Protein AF-A0A9W8P1U0-F1 (afdb_monomer_lite)

Structure (mmCIF, N/CA/C/O backbone):
data_AF-A0A9W8P1U0-F1
#
_entry.id   AF-A0A9W8P1U0-F1
#
loop_
_atom_site.group_PDB
_atom_site.id
_atom_site.type_symbol
_atom_site.label_atom_id
_atom_site.label_alt_id
_atom_site.label_comp_id
_atom_site.label_asym_id
_atom_site.label_entity_id
_atom_site.label_seq_id
_atom_site.pdbx_PDB_ins_code
_atom_site.Cartn_x
_atom_site.Cartn_y
_atom_site.Cartn_z
_atom_site.occupancy
_atom_site.B_iso_or_equiv
_atom_site.auth_seq_id
_atom_site.auth_comp_id
_atom_site.auth_asym_id
_atom_site.auth_atom_id
_atom_site.pdbx_PDB_model_num
ATOM 1 N N . MET A 1 1 ? 24.444 -1.337 35.511 1.00 48.53 1 MET A N 1
ATO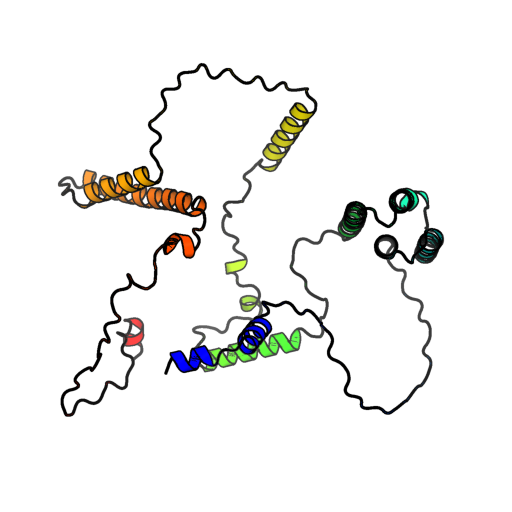M 2 C CA . MET A 1 1 ? 24.681 -2.510 34.634 1.00 48.53 1 MET A CA 1
ATOM 3 C C . MET A 1 1 ? 24.324 -2.246 33.168 1.00 48.53 1 MET A C 1
ATOM 5 O O . MET A 1 1 ? 25.088 -2.669 32.316 1.00 48.53 1 MET A O 1
ATOM 9 N N . CYS A 1 2 ? 23.266 -1.488 32.839 1.00 50.16 2 CYS A N 1
ATOM 10 C CA . CYS A 1 2 ? 22.854 -1.251 31.440 1.00 50.16 2 CYS A CA 1
ATOM 11 C C . CYS A 1 2 ? 23.903 -0.565 30.538 1.00 50.16 2 CYS A C 1
ATOM 13 O O . CYS A 1 2 ? 23.995 -0.902 29.363 1.00 50.16 2 CYS A O 1
ATOM 15 N N . LYS A 1 3 ? 24.740 0.341 31.072 1.00 58.06 3 LYS A N 1
ATOM 16 C CA . LYS A 1 3 ? 25.822 0.971 30.286 1.00 58.06 3 LYS A CA 1
ATOM 17 C C . LYS A 1 3 ? 26.887 -0.033 29.825 1.00 58.06 3 LYS A C 1
ATOM 19 O O . LYS A 1 3 ? 27.370 0.086 28.709 1.00 58.06 3 LYS A O 1
ATOM 24 N N . ALA A 1 4 ? 27.191 -1.043 30.644 1.00 66.44 4 ALA A N 1
ATOM 25 C CA . ALA A 1 4 ? 28.169 -2.078 30.303 1.00 66.44 4 ALA A CA 1
ATOM 26 C C . ALA A 1 4 ? 27.663 -3.014 29.190 1.00 66.44 4 ALA A C 1
ATOM 28 O O . ALA A 1 4 ? 28.451 -3.485 28.374 1.00 66.44 4 ALA A O 1
ATOM 29 N N . ALA A 1 5 ? 26.346 -3.244 29.131 1.00 64.25 5 ALA A N 1
ATOM 30 C CA . ALA A 1 5 ? 25.718 -4.026 28.068 1.00 64.25 5 ALA A CA 1
ATOM 31 C C . ALA A 1 5 ? 25.764 -3.291 26.718 1.00 64.25 5 ALA A C 1
ATOM 33 O O . ALA A 1 5 ? 26.086 -3.903 25.707 1.00 64.25 5 ALA A O 1
ATOM 34 N N . TRP A 1 6 ? 25.531 -1.973 26.705 1.00 66.06 6 TRP A N 1
ATOM 35 C CA . TRP A 1 6 ? 25.622 -1.165 25.483 1.00 66.06 6 TRP A CA 1
ATOM 36 C C . TRP A 1 6 ? 27.051 -1.025 24.950 1.00 66.06 6 TRP A C 1
ATOM 38 O O . TRP A 1 6 ? 27.250 -1.057 23.743 1.00 66.06 6 TRP A O 1
ATOM 48 N N . THR A 1 7 ? 28.060 -0.950 25.823 1.00 78.00 7 THR A N 1
ATOM 49 C CA . THR A 1 7 ? 29.472 -0.924 25.397 1.00 78.00 7 THR A CA 1
ATOM 50 C C . THR A 1 7 ? 29.983 -2.265 24.869 1.00 78.00 7 THR A C 1
ATOM 52 O O . THR A 1 7 ? 31.036 -2.304 24.242 1.00 78.00 7 THR A O 1
ATOM 55 N N . ALA A 1 8 ? 29.266 -3.364 25.129 1.00 77.38 8 ALA A N 1
ATOM 56 C CA . ALA A 1 8 ? 29.595 -4.689 24.604 1.00 77.38 8 ALA A CA 1
ATOM 57 C C . ALA A 1 8 ? 29.013 -4.935 23.200 1.00 77.38 8 ALA A C 1
ATOM 59 O O . ALA A 1 8 ? 29.374 -5.915 22.548 1.00 77.38 8 ALA A O 1
ATOM 60 N N . VAL A 1 9 ? 28.119 -4.060 22.722 1.00 82.62 9 VAL A N 1
ATOM 61 C CA . VAL A 1 9 ? 27.589 -4.130 21.360 1.00 82.62 9 VAL A CA 1
ATOM 62 C C . VAL A 1 9 ? 28.628 -3.542 20.413 1.00 82.62 9 VAL A C 1
ATOM 64 O O . VAL A 1 9 ? 28.798 -2.329 20.320 1.00 82.62 9 VAL A O 1
ATOM 67 N N . THR A 1 10 ? 29.344 -4.417 19.716 1.00 88.19 10 THR A N 1
ATOM 68 C CA . THR A 1 10 ? 30.270 -4.021 18.657 1.00 88.19 10 THR A CA 1
ATOM 69 C C . THR A 1 10 ? 29.531 -3.901 17.326 1.00 88.19 10 THR A C 1
ATOM 71 O O . THR A 1 10 ? 28.426 -4.419 17.140 1.00 88.19 10 THR A O 1
ATOM 74 N N . GLN A 1 11 ? 30.169 -3.242 16.362 1.00 79.81 11 GLN A N 1
ATOM 75 C CA . GLN A 1 11 ? 29.673 -3.160 14.989 1.00 79.81 11 GLN A CA 1
ATOM 76 C C . GLN A 1 11 ? 29.486 -4.554 14.355 1.00 79.81 11 GLN A C 1
ATOM 78 O O . GLN A 1 11 ? 28.576 -4.749 13.554 1.00 79.81 11 GLN A O 1
ATOM 83 N N . GLU A 1 12 ? 30.288 -5.538 14.769 1.00 83.75 12 GLU A N 1
ATOM 84 C CA . GLU A 1 12 ? 30.160 -6.941 14.364 1.00 83.75 12 GLU A CA 1
ATOM 85 C C . GLU A 1 12 ? 28.890 -7.596 14.927 1.00 83.75 12 GLU A C 1
ATOM 87 O O . GLU A 1 12 ? 28.186 -8.298 14.202 1.00 83.75 12 GLU A O 1
ATOM 92 N N . THR A 1 13 ? 28.536 -7.317 16.187 1.00 86.56 13 THR A N 1
ATOM 93 C CA . THR A 1 13 ? 27.279 -7.792 16.785 1.00 86.56 13 THR A CA 1
ATOM 94 C C . THR A 1 13 ? 26.073 -7.246 16.022 1.00 86.56 13 THR A C 1
ATOM 96 O O . THR A 1 13 ? 25.160 -8.002 15.699 1.00 86.56 13 THR A O 1
ATOM 99 N N . ILE A 1 14 ? 26.091 -5.958 15.663 1.00 83.69 14 ILE A N 1
ATOM 100 C CA . ILE A 1 14 ? 25.020 -5.323 14.880 1.00 83.69 14 ILE A CA 1
ATOM 101 C C . ILE A 1 14 ? 24.935 -5.939 13.477 1.00 83.69 14 ILE A C 1
ATOM 103 O O . ILE A 1 14 ? 23.844 -6.291 13.031 1.00 83.69 14 ILE A O 1
ATOM 107 N N . ALA A 1 15 ? 26.075 -6.139 12.809 1.00 76.69 15 ALA A N 1
ATOM 108 C CA . ALA A 1 15 ? 26.124 -6.763 11.489 1.00 76.69 15 ALA A CA 1
ATOM 109 C C . ALA A 1 15 ? 25.586 -8.205 11.507 1.00 76.69 15 ALA A C 1
ATOM 111 O O . ALA A 1 15 ? 24.815 -8.587 10.628 1.00 76.69 15 ALA A O 1
ATOM 112 N N . ASN A 1 16 ? 25.924 -8.992 12.532 1.00 78.06 16 ASN A N 1
ATOM 113 C CA . ASN A 1 16 ? 25.394 -10.344 12.705 1.00 78.06 16 ASN A CA 1
ATOM 114 C C . ASN A 1 16 ? 23.888 -10.345 13.007 1.00 78.06 16 ASN A C 1
ATOM 116 O O . ASN A 1 16 ? 23.167 -11.177 12.458 1.00 78.06 16 ASN A O 1
ATOM 120 N N . CYS A 1 17 ? 23.388 -9.396 13.806 1.00 79.94 17 CYS A N 1
ATOM 121 C CA . CYS A 1 17 ? 21.950 -9.222 14.017 1.00 79.94 17 CYS A CA 1
ATOM 122 C C . CYS A 1 17 ? 21.226 -8.880 12.707 1.00 79.94 17 CYS A C 1
ATOM 124 O O . CYS A 1 17 ? 20.201 -9.478 12.400 1.00 79.94 17 CYS A O 1
ATOM 126 N N . TRP A 1 18 ? 21.772 -7.973 11.896 1.00 87.25 18 TRP A N 1
ATOM 127 C CA . TRP A 1 18 ? 21.185 -7.613 10.601 1.00 87.25 18 TRP A CA 1
ATOM 128 C C . TRP A 1 18 ? 21.238 -8.752 9.580 1.00 87.25 18 TRP A C 1
ATOM 130 O O . TRP A 1 18 ? 20.314 -8.883 8.778 1.00 87.25 18 TRP A O 1
ATOM 140 N N . ARG A 1 19 ? 22.267 -9.606 9.643 1.00 83.88 19 ARG A N 1
ATOM 141 C CA . ARG A 1 19 ? 22.374 -10.830 8.837 1.00 83.88 19 ARG A CA 1
ATOM 142 C C . ARG A 1 19 ? 21.334 -11.874 9.244 1.00 83.88 19 ARG A C 1
ATOM 144 O O . ARG A 1 19 ? 20.697 -12.458 8.378 1.00 83.88 19 ARG A O 1
ATOM 151 N N . HIS A 1 20 ? 21.125 -12.076 10.546 1.00 72.44 20 HIS A N 1
ATOM 152 C CA . HIS A 1 20 ? 20.102 -12.997 11.052 1.00 72.44 20 HIS A CA 1
ATOM 153 C C . HIS A 1 20 ? 18.676 -12.504 10.752 1.00 72.44 20 HIS A C 1
ATOM 155 O O . HIS A 1 20 ? 17.774 -13.312 10.550 1.00 72.44 20 HIS A O 1
ATOM 161 N N . SER A 1 21 ? 18.466 -11.188 10.698 1.00 75.38 21 SER A N 1
ATOM 162 C CA . SER A 1 21 ? 17.173 -10.587 10.350 1.00 75.38 21 SER A CA 1
ATOM 163 C C . SER A 1 21 ? 16.947 -10.419 8.840 1.00 75.38 21 SER A C 1
ATOM 165 O O . SER A 1 21 ? 15.910 -9.893 8.452 1.00 75.38 21 SER A O 1
ATOM 167 N N . GLY A 1 22 ? 17.902 -10.810 7.984 1.00 76.00 22 GLY A N 1
ATOM 168 C CA . GLY A 1 22 ? 17.775 -10.718 6.522 1.00 76.00 22 GLY A CA 1
ATOM 169 C C . GLY A 1 22 ? 17.778 -9.293 5.944 1.00 76.00 22 GLY A C 1
ATOM 170 O O . GLY A 1 22 ? 17.479 -9.117 4.769 1.00 76.00 22 GLY A O 1
ATOM 171 N N . ILE A 1 23 ? 18.123 -8.277 6.746 1.00 74.50 23 ILE A N 1
ATOM 172 C CA . ILE A 1 23 ? 18.117 -6.854 6.344 1.00 74.50 23 ILE A CA 1
ATOM 173 C C . ILE A 1 23 ? 19.284 -6.551 5.397 1.00 74.50 23 ILE A C 1
ATOM 175 O O . ILE A 1 23 ? 19.160 -5.769 4.457 1.00 74.50 23 ILE A O 1
ATOM 179 N N . LEU A 1 24 ? 20.427 -7.196 5.629 1.00 59.88 24 LEU A N 1
ATOM 180 C CA . LEU A 1 24 ? 21.534 -7.224 4.682 1.00 59.88 24 LEU A CA 1
ATOM 181 C C . LEU A 1 24 ? 21.334 -8.453 3.796 1.00 59.88 24 LEU A C 1
ATOM 183 O O . LEU A 1 24 ? 21.758 -9.548 4.165 1.00 59.88 24 LEU A O 1
ATOM 187 N N . GLY A 1 25 ? 20.652 -8.282 2.662 1.00 46.94 25 GLY A N 1
ATOM 188 C CA . GLY A 1 25 ? 20.486 -9.340 1.664 1.00 46.94 25 GLY A CA 1
ATOM 189 C C . GLY A 1 25 ? 21.816 -10.041 1.358 1.00 46.94 25 GLY A C 1
ATOM 190 O O . GLY A 1 25 ? 22.879 -9.416 1.410 1.00 46.94 25 GLY A O 1
ATOM 191 N N . ASN A 1 26 ? 21.754 -11.348 1.084 1.00 53.31 26 ASN A N 1
ATOM 192 C CA . ASN A 1 26 ? 22.910 -12.220 0.870 1.00 53.31 26 ASN A CA 1
ATOM 193 C C . ASN A 1 26 ? 23.817 -11.692 -0.253 1.00 53.31 26 ASN A C 1
ATOM 195 O O . ASN A 1 26 ? 23.674 -12.061 -1.414 1.00 53.31 26 ASN A O 1
ATOM 199 N N . THR A 1 27 ? 24.781 -10.849 0.099 1.00 44.47 27 THR A N 1
ATOM 200 C CA . THR A 1 27 ? 25.874 -10.451 -0.782 1.00 44.47 27 THR A CA 1
ATOM 201 C C . THR A 1 27 ? 27.034 -11.417 -0.544 1.00 44.47 27 THR A C 1
ATOM 203 O O . THR A 1 27 ? 27.555 -11.498 0.574 1.00 44.47 27 THR A O 1
ATOM 206 N N . PRO A 1 28 ? 27.439 -12.214 -1.548 1.00 45.22 28 PRO A N 1
ATOM 207 C CA . PRO A 1 28 ? 28.583 -13.090 -1.408 1.00 45.22 28 PRO A CA 1
ATOM 208 C C . PRO A 1 28 ? 29.841 -12.259 -1.664 1.00 45.22 28 PRO A C 1
ATOM 210 O O . PRO A 1 28 ? 30.137 -11.900 -2.800 1.00 45.22 28 PRO A O 1
ATOM 213 N N . VAL A 1 29 ? 30.600 -11.956 -0.610 1.00 36.38 29 VAL A N 1
ATOM 214 C CA . VAL A 1 29 ? 31.990 -11.514 -0.763 1.00 36.38 29 VAL A CA 1
ATOM 215 C C . VAL A 1 29 ? 32.916 -12.574 -0.190 1.00 36.38 29 VAL A C 1
ATOM 217 O O . VAL A 1 29 ? 32.743 -13.064 0.926 1.00 36.38 29 VAL A O 1
ATOM 220 N N . ALA A 1 30 ? 33.874 -12.920 -1.043 1.00 41.22 30 ALA A N 1
ATOM 221 C CA . ALA A 1 30 ? 34.919 -13.911 -0.911 1.00 41.22 30 ALA A CA 1
ATOM 222 C C . ALA A 1 30 ? 35.540 -14.008 0.489 1.00 41.22 30 ALA A C 1
ATOM 224 O O . ALA A 1 30 ? 35.972 -13.023 1.084 1.00 41.22 30 ALA A O 1
ATOM 225 N N . SER A 1 31 ? 35.696 -15.242 0.961 1.00 32.81 31 SER A N 1
ATOM 226 C CA . SER A 1 31 ? 36.739 -15.587 1.919 1.00 32.81 31 SER A CA 1
ATOM 227 C C . SER A 1 31 ? 37.464 -16.831 1.438 1.00 32.81 31 SER A C 1
ATOM 229 O O . SER A 1 31 ? 36.876 -17.870 1.147 1.00 32.81 31 SER A O 1
ATOM 231 N N . SER A 1 32 ? 38.766 -16.633 1.288 1.00 31.89 32 SER A N 1
ATOM 232 C CA . SER A 1 32 ? 39.756 -17.560 0.784 1.00 31.89 32 SER A CA 1
ATOM 233 C C . SER A 1 32 ? 39.891 -18.824 1.631 1.00 31.89 32 SER A C 1
ATOM 235 O O . SER A 1 32 ? 39.961 -18.771 2.853 1.00 31.89 32 SER A O 1
ATOM 237 N N . ALA A 1 33 ? 40.039 -19.931 0.905 1.00 31.44 33 ALA A N 1
ATOM 238 C CA . ALA A 1 33 ? 41.012 -21.002 1.103 1.00 31.44 33 ALA A CA 1
ATOM 239 C C . ALA A 1 33 ? 41.244 -21.539 2.528 1.00 31.44 33 ALA A C 1
ATOM 241 O O . ALA A 1 33 ? 42.096 -21.045 3.262 1.00 31.44 33 ALA A O 1
ATOM 242 N N . ILE A 1 34 ? 40.662 -22.712 2.797 1.00 33.03 34 ILE A N 1
ATOM 243 C CA . ILE A 1 34 ? 41.389 -23.800 3.460 1.00 33.03 34 ILE A CA 1
ATOM 244 C C . ILE A 1 34 ? 41.216 -25.067 2.620 1.00 33.03 34 ILE A C 1
ATOM 246 O O . ILE A 1 34 ? 40.109 -25.537 2.370 1.00 33.03 34 ILE A O 1
ATOM 250 N N . SER A 1 35 ? 42.352 -25.577 2.153 1.00 29.31 35 SER A N 1
ATOM 251 C CA . SER A 1 35 ? 42.522 -26.817 1.407 1.00 29.31 35 SER A CA 1
ATOM 252 C C . SER A 1 35 ? 42.105 -28.045 2.211 1.00 29.31 35 SER A C 1
ATOM 254 O O . SER A 1 35 ? 42.544 -28.212 3.347 1.00 29.31 35 SER A O 1
ATOM 256 N N . THR A 1 36 ? 41.434 -29.005 1.574 1.00 27.12 36 THR A N 1
ATOM 257 C CA . THR A 1 36 ? 41.779 -30.427 1.737 1.00 27.12 36 THR A CA 1
ATOM 258 C C . THR A 1 36 ? 41.436 -31.181 0.455 1.00 27.12 36 THR A C 1
ATOM 260 O O . THR A 1 36 ? 40.389 -30.977 -0.151 1.00 27.12 36 THR A O 1
ATOM 263 N N . SER A 1 37 ? 42.389 -31.985 0.007 1.00 31.75 37 SER A N 1
ATOM 264 C CA . SER A 1 37 ? 42.453 -32.690 -1.267 1.00 31.75 37 SER A CA 1
ATOM 265 C C . SER A 1 37 ? 42.152 -34.191 -1.116 1.00 31.75 37 SER A C 1
ATOM 267 O O . SER A 1 37 ? 42.161 -34.710 -0.002 1.00 31.75 37 SER A O 1
ATOM 269 N N . LEU A 1 38 ? 42.011 -34.856 -2.279 1.00 28.55 38 LEU A N 1
ATOM 270 C CA . LEU A 1 38 ? 41.847 -36.300 -2.565 1.00 28.55 38 LEU A CA 1
ATOM 271 C C . LEU A 1 38 ? 40.397 -36.829 -2.473 1.00 28.55 38 LEU A C 1
ATOM 273 O O . LEU A 1 38 ? 39.713 -36.587 -1.495 1.00 28.55 38 LEU A O 1
ATOM 277 N N . SER A 1 39 ? 39.846 -37.599 -3.419 1.00 28.38 39 SER A N 1
ATOM 278 C CA . SER A 1 39 ? 40.400 -38.256 -4.609 1.00 28.38 39 SER A CA 1
ATOM 279 C C . SER A 1 39 ? 39.292 -38.676 -5.585 1.00 28.38 39 SER A C 1
ATOM 281 O O . SER A 1 39 ? 38.172 -38.992 -5.201 1.00 28.38 39 SER A O 1
ATOM 283 N N . SER A 1 40 ? 39.710 -38.719 -6.845 1.00 29.78 40 SER A N 1
ATOM 284 C CA . SER A 1 40 ? 39.173 -39.305 -8.075 1.00 29.78 40 SER A CA 1
ATOM 285 C C . SER A 1 40 ? 38.218 -40.500 -7.971 1.00 29.78 40 SER A C 1
ATOM 287 O O . SER A 1 40 ? 38.516 -41.465 -7.272 1.00 29.78 40 SER A O 1
ATOM 289 N N . SER A 1 41 ? 37.194 -40.514 -8.837 1.00 27.00 41 SER A N 1
ATOM 290 C CA . SER A 1 41 ? 36.715 -41.694 -9.589 1.00 27.00 41 SER A CA 1
ATOM 291 C C . SER A 1 41 ? 35.778 -41.264 -10.731 1.00 27.00 41 SER A C 1
ATOM 293 O O . SER A 1 41 ? 34.682 -40.774 -10.487 1.00 27.00 41 SER A O 1
ATOM 295 N N . LEU A 1 42 ? 36.219 -41.460 -11.977 1.00 33.09 42 LEU A N 1
ATOM 296 C CA . LEU A 1 42 ? 35.375 -41.588 -13.178 1.00 33.09 42 LEU A CA 1
ATOM 297 C C . LEU A 1 42 ? 34.697 -42.977 -13.150 1.00 33.09 42 LEU A C 1
ATOM 299 O O . LEU A 1 42 ? 35.277 -43.905 -12.579 1.00 33.09 42 LEU A O 1
ATOM 303 N N . PRO A 1 43 ? 33.517 -43.161 -13.774 1.00 36.81 43 PRO A N 1
ATOM 304 C CA . PRO A 1 43 ? 33.537 -43.571 -15.178 1.00 36.81 43 PRO A CA 1
ATOM 305 C C . PRO A 1 43 ? 32.425 -42.984 -16.065 1.00 36.81 43 PRO A C 1
ATOM 307 O O . PRO A 1 43 ? 31.449 -42.384 -15.631 1.00 36.81 43 PRO A O 1
ATOM 310 N N . SER A 1 44 ? 32.679 -43.184 -17.351 1.00 29.56 44 SER A N 1
ATOM 311 C CA . SER A 1 44 ? 32.030 -42.707 -18.562 1.00 29.56 44 SER A CA 1
ATOM 312 C C . SER A 1 44 ? 30.594 -43.185 -18.829 1.00 29.56 44 SER A C 1
ATOM 314 O O . SER A 1 44 ? 30.166 -44.237 -18.367 1.00 29.56 44 SER A O 1
ATOM 316 N N . SER A 1 45 ? 29.981 -42.465 -19.778 1.00 30.61 45 SER A N 1
ATOM 317 C CA . SER A 1 45 ? 28.969 -42.897 -20.756 1.00 30.61 45 SER A CA 1
ATOM 318 C C . SER A 1 45 ? 27.546 -43.183 -20.272 1.00 30.61 45 SER A C 1
ATOM 320 O O . SER A 1 45 ? 27.251 -44.239 -19.723 1.00 30.61 45 SER A O 1
ATOM 322 N N . SER A 1 46 ? 26.613 -42.318 -20.682 1.00 29.69 46 SER A N 1
ATOM 323 C CA . SER A 1 46 ? 25.263 -42.733 -21.080 1.00 29.69 46 SER A CA 1
ATOM 324 C C . SER A 1 46 ? 24.670 -41.756 -22.100 1.00 29.69 46 SER A C 1
ATOM 326 O O . SER A 1 46 ? 24.297 -40.634 -21.787 1.00 29.69 46 SER A O 1
ATOM 328 N N . THR A 1 47 ? 24.680 -42.226 -23.346 1.00 27.11 47 THR A N 1
ATOM 329 C CA . THR A 1 47 ? 23.559 -42.220 -24.297 1.00 27.11 47 THR A CA 1
ATOM 330 C C . THR A 1 47 ? 22.706 -40.953 -24.414 1.00 27.11 47 THR A C 1
ATOM 332 O O . THR A 1 47 ? 21.799 -40.698 -23.625 1.00 27.11 47 THR A O 1
ATOM 335 N N . PHE A 1 48 ? 22.933 -40.246 -25.526 1.00 33.12 48 PHE A N 1
ATOM 336 C CA . PHE A 1 48 ? 21.980 -39.335 -26.154 1.00 33.12 48 PHE A CA 1
ATOM 337 C C . PHE A 1 48 ? 20.589 -39.977 -26.215 1.00 33.12 48 PHE A C 1
ATOM 339 O O . PHE A 1 48 ? 20.379 -40.980 -26.897 1.00 33.12 48 PHE A O 1
ATOM 346 N N . THR A 1 49 ? 19.648 -39.367 -25.504 1.00 28.41 49 THR A N 1
ATOM 347 C CA . THR A 1 49 ? 18.213 -39.610 -25.650 1.00 28.41 49 THR A CA 1
ATOM 348 C C . THR A 1 49 ? 17.665 -38.421 -26.441 1.00 28.41 49 THR A C 1
ATOM 350 O O . THR A 1 49 ? 17.951 -37.288 -26.051 1.00 28.41 49 THR A O 1
ATOM 353 N N . PRO A 1 50 ? 16.953 -38.610 -27.566 1.00 38.19 50 PRO A N 1
ATOM 354 C CA . PRO A 1 50 ? 16.440 -37.482 -28.330 1.00 38.19 50 PRO A CA 1
ATOM 355 C C . PRO A 1 50 ? 15.336 -36.807 -27.516 1.00 38.19 50 PRO A C 1
ATOM 357 O O . PRO A 1 50 ? 14.301 -37.411 -27.228 1.00 38.19 50 PRO A O 1
ATOM 360 N N . ALA A 1 51 ? 15.602 -35.569 -27.103 1.00 32.97 51 ALA A N 1
ATOM 361 C CA . ALA A 1 51 ? 14.649 -34.731 -26.402 1.00 32.97 51 ALA A CA 1
ATOM 362 C C . ALA A 1 51 ? 13.407 -34.509 -27.276 1.00 32.97 51 ALA A C 1
ATOM 364 O O . ALA A 1 51 ? 13.499 -34.303 -28.488 1.00 32.97 51 ALA A O 1
ATOM 365 N N . ALA A 1 52 ? 12.246 -34.583 -26.631 1.00 38.81 52 ALA A N 1
ATOM 366 C CA . ALA A 1 52 ? 10.949 -34.250 -27.198 1.00 38.81 52 ALA A CA 1
ATOM 367 C C . ALA A 1 52 ? 10.978 -32.869 -27.890 1.00 38.81 52 ALA A C 1
ATOM 369 O O . ALA A 1 52 ? 11.744 -32.001 -27.466 1.00 38.81 52 ALA A O 1
ATOM 370 N N . PRO A 1 53 ? 10.160 -32.637 -28.934 1.00 43.75 53 PRO A N 1
ATOM 371 C CA . PRO A 1 53 ? 10.160 -31.369 -29.653 1.00 43.75 53 PRO A CA 1
ATOM 372 C C . PRO A 1 53 ? 9.760 -30.241 -28.699 1.00 43.75 53 PRO A C 1
ATOM 374 O O . PRO A 1 53 ? 8.609 -30.159 -28.265 1.00 43.75 53 PRO A O 1
ATOM 377 N N . ALA A 1 54 ? 10.731 -29.395 -28.355 1.00 45.69 54 ALA A N 1
ATOM 378 C CA . ALA A 1 54 ? 10.492 -28.182 -27.599 1.00 45.69 54 ALA A CA 1
ATOM 379 C C . ALA A 1 54 ? 9.494 -27.307 -28.367 1.00 45.69 54 ALA A C 1
ATOM 381 O O . ALA A 1 54 ? 9.530 -27.182 -29.594 1.00 45.69 54 ALA A O 1
ATOM 382 N N . THR A 1 55 ? 8.539 -26.758 -27.629 1.00 57.97 55 THR A N 1
ATOM 383 C CA . THR A 1 55 ? 7.493 -25.902 -28.174 1.00 57.97 55 THR A CA 1
ATOM 384 C C . THR A 1 55 ? 8.109 -24.636 -28.788 1.00 57.97 55 THR A C 1
ATOM 386 O O . THR A 1 55 ? 9.106 -24.122 -28.279 1.00 57.97 55 THR A O 1
ATOM 389 N N . PRO A 1 56 ? 7.513 -24.074 -29.857 1.00 61.06 56 PRO A N 1
ATOM 390 C CA . PRO A 1 56 ? 8.059 -22.911 -30.570 1.00 61.06 56 PRO A CA 1
ATOM 391 C C . PRO A 1 56 ? 8.257 -21.670 -29.679 1.00 61.06 56 PRO A C 1
ATOM 393 O O . PRO A 1 56 ? 9.130 -20.848 -29.950 1.00 61.06 56 PRO A O 1
ATOM 396 N N . ALA A 1 57 ? 7.503 -21.558 -28.579 1.00 65.19 57 ALA A N 1
ATOM 397 C CA . ALA A 1 57 ? 7.676 -20.507 -27.576 1.00 65.19 57 ALA A CA 1
ATOM 398 C C . ALA A 1 57 ? 9.015 -20.615 -26.819 1.00 65.19 57 ALA A C 1
ATOM 400 O O . ALA A 1 57 ? 9.639 -19.598 -26.526 1.00 65.19 57 ALA A O 1
ATOM 401 N N . SER A 1 58 ? 9.503 -21.835 -26.567 1.00 74.69 58 SER A N 1
ATOM 402 C CA . SER A 1 58 ? 10.768 -22.065 -25.861 1.00 74.69 58 SER A CA 1
ATOM 403 C C . SER A 1 58 ? 11.975 -21.593 -26.673 1.00 74.69 58 SER A C 1
ATOM 405 O O . SER A 1 58 ? 12.924 -21.064 -26.103 1.00 74.69 58 SER A O 1
ATOM 407 N N . HIS A 1 59 ? 11.939 -21.750 -28.000 1.00 79.19 59 HIS A N 1
ATOM 408 C CA . HIS A 1 59 ? 13.030 -21.308 -28.876 1.00 79.19 59 HIS A 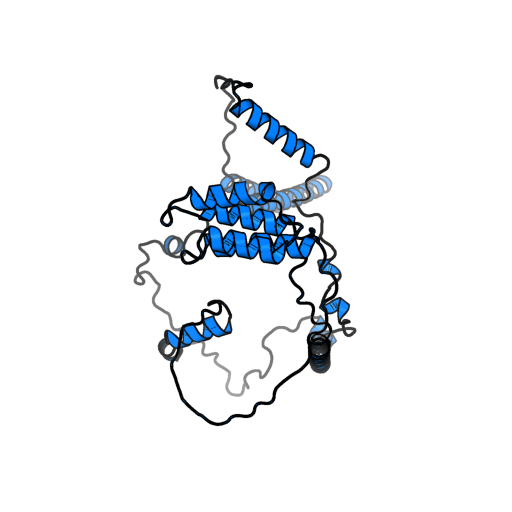CA 1
ATOM 409 C C . HIS A 1 59 ? 13.071 -19.781 -28.983 1.00 79.19 59 HIS A C 1
ATOM 411 O O . HIS A 1 59 ? 14.147 -19.192 -29.020 1.00 79.19 59 HIS A O 1
ATOM 417 N N . MET A 1 60 ? 11.901 -19.129 -28.972 1.00 84.00 60 MET A N 1
ATOM 418 C CA . MET A 1 60 ? 11.812 -17.669 -28.992 1.00 84.00 60 MET A CA 1
ATOM 419 C C . MET A 1 60 ? 12.446 -17.047 -27.740 1.00 84.00 60 MET A C 1
ATOM 421 O O . MET A 1 60 ? 13.231 -16.112 -27.862 1.00 84.00 60 MET A O 1
ATOM 425 N N . ILE A 1 61 ? 12.169 -17.606 -26.556 1.00 86.50 61 ILE A N 1
ATOM 426 C CA . ILE A 1 61 ? 12.772 -17.171 -25.283 1.00 86.50 61 ILE A CA 1
ATOM 427 C C . ILE A 1 61 ? 14.301 -17.293 -25.330 1.00 86.50 61 ILE A C 1
ATOM 429 O O . ILE A 1 61 ? 15.007 -16.368 -24.930 1.00 86.50 61 ILE A O 1
ATOM 433 N N . GLU A 1 62 ? 14.819 -18.403 -25.855 1.00 85.94 62 GLU A N 1
ATOM 434 C CA . GLU A 1 62 ? 16.263 -18.622 -25.964 1.00 85.94 62 GLU A CA 1
ATOM 435 C C . GLU A 1 62 ? 16.926 -17.627 -26.935 1.00 85.94 62 GLU A C 1
ATOM 437 O O . GLU A 1 62 ? 17.994 -17.091 -26.645 1.00 85.94 62 GLU A O 1
ATOM 442 N N . GLY A 1 63 ? 16.246 -17.273 -28.033 1.00 88.38 63 GLY A N 1
ATOM 443 C CA . GLY A 1 63 ? 16.702 -16.230 -28.956 1.00 88.38 63 GLY A CA 1
ATOM 444 C C . GLY A 1 63 ? 16.863 -14.855 -28.299 1.00 88.38 63 GLY A C 1
ATOM 445 O O . GLY A 1 63 ? 17.884 -14.187 -28.475 1.00 88.38 63 GLY A O 1
ATOM 446 N N . TRP A 1 64 ? 15.899 -14.445 -27.471 1.00 89.50 64 TRP A N 1
ATOM 447 C CA . TRP A 1 64 ? 15.984 -13.178 -26.736 1.00 89.50 64 TRP A CA 1
ATOM 448 C C . TRP A 1 64 ? 17.063 -13.191 -25.641 1.00 89.50 64 TRP A C 1
ATOM 450 O O . TRP A 1 64 ? 17.711 -12.168 -25.421 1.00 89.50 64 TRP A O 1
ATOM 460 N N . LYS A 1 65 ? 17.342 -14.343 -25.013 1.00 87.62 65 LYS A N 1
ATOM 461 C CA . LYS A 1 65 ? 18.468 -14.498 -24.070 1.00 87.62 65 LYS A CA 1
ATOM 462 C C . LYS A 1 65 ? 19.835 -14.397 -24.746 1.00 87.62 65 LYS A C 1
ATOM 464 O O . LYS A 1 65 ? 20.769 -13.841 -24.164 1.00 87.62 65 LYS A O 1
ATOM 469 N N . ILE A 1 66 ? 19.965 -14.890 -25.978 1.00 89.56 66 ILE A N 1
ATOM 470 C CA . ILE A 1 66 ? 21.188 -14.725 -26.777 1.00 89.56 66 ILE A CA 1
ATOM 471 C C . ILE A 1 66 ? 21.433 -13.238 -27.059 1.00 89.56 66 ILE A C 1
ATOM 473 O O . ILE A 1 66 ? 22.549 -12.754 -26.872 1.00 89.56 66 ILE A O 1
ATOM 477 N N . LEU A 1 67 ? 20.386 -12.483 -27.412 1.00 87.00 67 LEU A N 1
ATOM 478 C CA . LEU A 1 67 ? 20.488 -11.030 -27.575 1.00 87.00 67 LEU A CA 1
ATOM 479 C C . LEU A 1 67 ? 20.827 -10.312 -26.267 1.00 87.00 67 LEU A C 1
ATOM 481 O O . LEU A 1 67 ? 21.692 -9.441 -26.268 1.00 87.00 67 LEU A O 1
ATOM 485 N N . GLN A 1 68 ? 20.209 -10.690 -25.147 1.00 88.44 68 GLN A N 1
ATOM 486 C CA . GLN A 1 68 ? 20.553 -10.142 -23.833 1.00 88.44 68 GLN A CA 1
ATOM 487 C C . GLN A 1 68 ? 22.041 -10.358 -23.519 1.00 88.44 68 GLN A C 1
ATOM 489 O O . GLN A 1 68 ? 22.741 -9.430 -23.114 1.00 88.44 68 GLN A O 1
ATOM 494 N N . THR A 1 69 ? 22.543 -11.566 -23.783 1.00 86.19 69 THR A N 1
ATOM 495 C CA . THR A 1 69 ? 23.955 -11.918 -23.601 1.00 86.19 69 THR A CA 1
ATOM 496 C C . THR A 1 69 ? 24.865 -11.072 -24.490 1.00 86.19 69 THR A C 1
ATOM 498 O O . THR A 1 69 ? 25.884 -10.581 -24.007 1.00 86.19 69 THR A O 1
ATOM 501 N N . PHE A 1 70 ? 24.482 -10.837 -25.748 1.00 86.88 70 PHE A N 1
ATOM 502 C CA . PHE A 1 70 ? 25.217 -9.987 -26.691 1.00 86.88 70 PHE A CA 1
ATOM 503 C C . PHE A 1 70 ? 25.269 -8.513 -26.255 1.00 86.88 70 PHE A C 1
ATOM 505 O O . PHE A 1 70 ? 26.279 -7.838 -26.451 1.00 86.88 70 PHE A O 1
ATOM 512 N N . VAL A 1 71 ? 24.210 -8.007 -25.619 1.00 85.12 71 VAL A N 1
ATOM 513 C CA . VAL A 1 71 ? 24.172 -6.628 -25.112 1.00 85.12 71 VAL A CA 1
ATOM 514 C C . VAL A 1 71 ? 25.036 -6.455 -23.862 1.00 85.12 71 VAL A C 1
ATOM 516 O O . VAL A 1 71 ? 25.785 -5.479 -23.783 1.00 85.12 71 VAL A O 1
ATOM 519 N N . VAL A 1 72 ? 24.949 -7.397 -22.915 1.00 84.88 72 VAL A N 1
ATOM 520 C CA . VAL A 1 72 ? 25.678 -7.368 -21.631 1.00 84.88 72 VAL A CA 1
ATOM 521 C C . VAL A 1 72 ? 27.161 -7.699 -21.807 1.00 84.88 72 VAL A C 1
ATOM 523 O O . VAL A 1 72 ? 28.011 -7.160 -21.100 1.00 84.88 72 VAL A O 1
ATOM 526 N N . THR A 1 73 ? 27.487 -8.588 -22.744 1.00 80.25 73 THR A N 1
ATOM 527 C CA . THR A 1 73 ? 28.837 -9.131 -22.884 1.00 80.25 73 THR A CA 1
ATOM 528 C C . THR A 1 73 ? 29.565 -8.482 -24.055 1.00 80.25 73 THR A C 1
ATOM 530 O O . THR A 1 73 ? 29.361 -8.844 -25.210 1.00 80.25 73 THR A O 1
ATOM 533 N N . THR A 1 74 ? 30.512 -7.589 -23.764 1.00 73.50 74 THR A N 1
ATOM 534 C CA . THR A 1 74 ? 31.355 -6.926 -24.781 1.00 73.50 74 THR A CA 1
ATOM 535 C C . THR A 1 74 ? 32.268 -7.894 -25.553 1.00 73.50 74 THR A C 1
ATOM 537 O O . THR A 1 74 ? 32.837 -7.522 -26.575 1.00 73.50 74 THR A O 1
ATOM 540 N N . SER A 1 75 ? 32.434 -9.141 -25.090 1.00 74.12 75 SER A N 1
ATOM 541 C CA . SER A 1 75 ? 33.258 -10.155 -25.766 1.00 74.12 75 SER A CA 1
ATOM 542 C C . SER A 1 75 ? 32.538 -10.914 -26.885 1.00 74.12 75 SER A C 1
ATOM 544 O O . SER A 1 75 ? 33.205 -11.593 -27.665 1.00 74.12 75 SER A O 1
ATOM 546 N N . MET A 1 76 ? 31.210 -10.807 -26.985 1.00 81.75 76 MET A N 1
ATOM 547 C CA . MET A 1 76 ? 30.441 -11.460 -28.041 1.00 81.75 76 MET A CA 1
ATOM 548 C C . MET A 1 76 ? 30.351 -10.534 -29.259 1.00 81.75 76 MET A C 1
ATOM 550 O O . MET A 1 76 ? 29.962 -9.376 -29.145 1.00 81.75 76 MET A O 1
ATOM 554 N N . THR A 1 77 ? 30.730 -11.031 -30.436 1.00 85.00 77 THR A N 1
ATOM 555 C CA . THR A 1 77 ? 30.677 -10.270 -31.698 1.00 85.00 77 THR A CA 1
ATOM 556 C C . THR A 1 77 ? 29.375 -10.535 -32.458 1.00 85.00 77 THR A C 1
ATOM 558 O O . THR A 1 77 ? 28.761 -11.585 -32.284 1.00 85.00 77 THR A O 1
ATOM 561 N N . LEU A 1 78 ? 28.961 -9.609 -33.334 1.00 85.69 78 LEU A N 1
ATOM 562 C CA . LEU A 1 78 ? 27.739 -9.758 -34.142 1.00 85.69 78 LEU A CA 1
ATOM 563 C C . LEU A 1 78 ? 27.663 -11.115 -34.881 1.00 85.69 78 LEU A C 1
ATOM 565 O O . LEU A 1 78 ? 26.632 -11.774 -34.767 1.00 85.69 78 LEU A O 1
ATOM 569 N N . PRO A 1 79 ? 28.729 -11.602 -35.555 1.00 86.94 79 PRO A N 1
ATOM 570 C CA . PRO A 1 79 ? 28.686 -12.909 -36.212 1.00 86.94 79 PRO A CA 1
ATOM 571 C C . PRO A 1 79 ? 28.448 -14.068 -35.236 1.00 86.94 79 PRO A C 1
ATOM 573 O O . PRO A 1 79 ? 27.701 -14.985 -35.547 1.00 86.94 79 PRO A O 1
ATOM 576 N N . GLN A 1 80 ? 29.018 -14.005 -34.027 1.00 85.56 80 GLN A N 1
ATOM 577 C CA . GLN A 1 80 ? 28.813 -15.036 -33.002 1.00 85.56 80 GLN A CA 1
ATOM 578 C C . GLN A 1 80 ? 27.381 -15.032 -32.457 1.00 85.56 80 GLN A C 1
ATOM 580 O O . GLN A 1 80 ? 26.838 -16.094 -32.164 1.00 85.56 80 GLN A O 1
ATOM 585 N N . ALA A 1 81 ? 26.762 -13.855 -32.322 1.00 87.06 81 ALA A N 1
ATOM 586 C CA . ALA A 1 81 ? 25.362 -13.737 -31.914 1.00 87.06 81 ALA A CA 1
ATOM 587 C C . ALA A 1 81 ? 24.415 -14.287 -32.989 1.00 87.06 81 ALA A C 1
ATOM 589 O O . ALA A 1 81 ? 23.492 -15.035 -32.673 1.00 87.06 81 ALA A O 1
ATOM 590 N N . GLU A 1 82 ? 24.672 -13.982 -34.262 1.00 87.69 82 GLU A N 1
ATOM 591 C CA . GLU A 1 82 ? 23.901 -14.532 -35.378 1.00 87.69 82 GLU A CA 1
ATOM 592 C C . GLU A 1 82 ? 24.055 -16.049 -35.514 1.00 87.69 82 GLU A C 1
ATOM 594 O O . GLU A 1 82 ? 23.071 -16.738 -35.781 1.00 87.69 82 GLU A O 1
ATOM 599 N N . ASP A 1 83 ? 25.264 -16.580 -35.332 1.00 89.12 83 ASP A N 1
ATOM 600 C CA . ASP A 1 83 ? 25.513 -18.020 -35.407 1.00 89.12 83 ASP A CA 1
ATOM 601 C C . ASP A 1 83 ? 24.806 -18.766 -34.266 1.00 89.12 83 ASP A C 1
ATOM 603 O O . ASP A 1 83 ? 24.157 -19.780 -34.519 1.00 89.12 83 ASP A O 1
ATOM 607 N N . ALA A 1 84 ? 24.817 -18.216 -33.046 1.00 88.75 84 ALA A N 1
ATOM 608 C CA . ALA A 1 84 ? 24.067 -18.764 -31.915 1.00 88.75 84 ALA A CA 1
ATOM 609 C C . ALA A 1 84 ? 22.544 -18.741 -32.160 1.00 88.75 84 ALA A C 1
ATOM 611 O O . ALA A 1 84 ? 21.846 -19.711 -31.860 1.00 88.75 84 ALA A O 1
ATOM 612 N N . LEU A 1 85 ? 22.009 -17.672 -32.765 1.00 89.31 85 LEU A N 1
ATOM 613 C CA . LEU A 1 85 ? 20.596 -17.622 -33.160 1.00 89.31 85 LEU A CA 1
ATOM 614 C C . LEU A 1 85 ? 20.277 -18.665 -34.244 1.00 89.31 85 LEU A C 1
ATOM 616 O O . LEU A 1 85 ? 19.265 -19.363 -34.163 1.00 89.31 85 LEU A O 1
ATOM 620 N N . LYS A 1 86 ? 21.138 -18.824 -35.251 1.00 88.62 86 LYS A N 1
ATOM 621 C CA . LYS A 1 86 ? 20.956 -19.840 -36.300 1.00 88.62 86 LYS A CA 1
ATOM 622 C C . LYS A 1 86 ? 21.047 -21.261 -35.746 1.00 88.62 86 LYS A C 1
ATOM 624 O O . LYS A 1 86 ? 20.341 -22.131 -36.248 1.00 88.62 86 LYS A O 1
ATOM 629 N N . GLU A 1 87 ? 21.850 -21.499 -34.714 1.00 90.44 87 GLU A N 1
ATOM 630 C CA . GLU A 1 87 ? 21.927 -22.792 -34.027 1.00 90.44 87 GLU A CA 1
ATOM 631 C C . GLU A 1 87 ? 20.616 -23.131 -33.299 1.00 90.44 87 GLU A C 1
ATOM 633 O O . GLU A 1 87 ? 20.117 -24.249 -33.428 1.00 90.44 87 GLU A O 1
ATOM 638 N N . VAL A 1 88 ? 20.000 -22.155 -32.620 1.00 87.38 88 VAL A N 1
ATOM 639 C CA . VAL A 1 88 ? 18.725 -22.343 -31.899 1.00 87.38 88 VAL A CA 1
ATOM 640 C C . VAL A 1 88 ? 17.532 -22.515 -32.845 1.00 87.38 88 VAL A C 1
ATOM 642 O O . VAL A 1 88 ? 16.669 -23.365 -32.618 1.00 87.38 88 VAL A O 1
ATOM 645 N N . PHE A 1 89 ? 17.450 -21.715 -33.911 1.00 84.94 89 PHE A N 1
ATOM 646 C CA . PHE A 1 89 ? 16.288 -21.723 -34.809 1.00 84.94 89 PHE A CA 1
ATOM 647 C C . PHE A 1 89 ? 16.453 -22.638 -36.029 1.00 84.94 89 PHE A C 1
ATOM 649 O O . PHE A 1 89 ? 15.455 -23.006 -36.655 1.00 84.94 89 PHE A O 1
ATOM 656 N N . GLY A 1 90 ? 17.679 -23.023 -36.389 1.00 87.69 90 GLY A N 1
ATOM 657 C CA . GLY A 1 90 ? 17.973 -23.847 -37.560 1.00 87.69 90 GLY A CA 1
ATOM 658 C C . GLY A 1 90 ? 17.290 -23.316 -38.825 1.00 87.69 90 GLY A C 1
ATOM 659 O O . GLY A 1 90 ? 17.419 -22.148 -39.191 1.00 87.69 90 GLY A O 1
ATOM 660 N N . ALA A 1 91 ? 16.489 -24.166 -39.475 1.00 82.31 91 ALA A N 1
ATOM 661 C CA . ALA A 1 91 ? 15.726 -23.810 -40.676 1.00 82.31 91 ALA A CA 1
ATOM 662 C C . ALA A 1 91 ? 14.571 -22.810 -40.437 1.00 82.31 91 ALA A C 1
ATOM 664 O O . ALA A 1 91 ? 13.970 -22.337 -41.398 1.00 82.31 91 ALA A O 1
ATOM 665 N N . GLN A 1 92 ? 14.234 -22.503 -39.180 1.00 81.88 92 GLN A N 1
ATOM 666 C CA . GLN A 1 92 ? 13.182 -21.551 -38.807 1.00 81.88 92 GLN A CA 1
ATOM 667 C C . GLN A 1 92 ? 13.726 -20.144 -38.511 1.00 81.88 92 GLN A C 1
ATOM 669 O O . GLN A 1 92 ? 12.944 -19.252 -38.176 1.00 81.88 92 GLN A O 1
ATOM 674 N N . TYR A 1 93 ? 15.041 -19.924 -38.640 1.00 87.56 93 TYR A N 1
ATOM 675 C CA . TYR A 1 93 ? 15.640 -18.605 -38.455 1.00 87.56 93 TYR A CA 1
ATOM 676 C C . TYR A 1 93 ? 15.133 -17.634 -39.527 1.00 87.56 93 TYR A C 1
ATOM 678 O O . TYR A 1 93 ? 15.317 -17.850 -40.727 1.00 87.56 93 TYR A O 1
ATOM 686 N N . LYS A 1 94 ? 14.509 -16.540 -39.086 1.00 86.00 94 LYS A N 1
ATOM 687 C CA . LYS A 1 94 ? 14.092 -15.431 -39.945 1.00 86.00 94 LYS A CA 1
ATOM 688 C C . LYS A 1 94 ? 14.890 -14.195 -39.576 1.00 86.00 94 LYS A C 1
ATOM 690 O O . LYS A 1 94 ? 14.636 -13.588 -38.540 1.00 86.00 94 LYS A O 1
ATOM 695 N N . ASP A 1 95 ? 15.822 -13.823 -40.446 1.00 83.81 95 ASP A N 1
ATOM 696 C CA . ASP A 1 95 ? 16.704 -12.671 -40.232 1.00 83.81 95 ASP A CA 1
ATOM 697 C C . ASP A 1 95 ? 15.917 -11.376 -39.985 1.00 83.81 95 ASP A C 1
ATOM 699 O O . ASP A 1 95 ? 16.250 -10.596 -39.103 1.00 83.81 95 ASP A O 1
ATOM 703 N N . GLU A 1 96 ? 14.796 -11.205 -40.685 1.00 86.38 96 GLU A N 1
ATOM 704 C CA . GLU A 1 96 ? 13.907 -10.040 -40.589 1.00 86.38 96 GLU A CA 1
ATOM 705 C C . GLU A 1 96 ? 13.443 -9.725 -39.157 1.00 86.38 96 GLU A C 1
ATOM 707 O O . GLU A 1 96 ? 13.252 -8.558 -38.824 1.00 86.38 96 GLU A O 1
ATOM 712 N N . VAL A 1 97 ? 13.294 -10.745 -38.305 1.00 82.88 97 VAL A N 1
ATOM 713 C CA . VAL A 1 97 ? 12.831 -10.587 -36.916 1.00 82.88 97 VAL A CA 1
ATOM 714 C C . VAL A 1 97 ? 13.952 -10.064 -36.014 1.00 82.88 97 VAL A C 1
ATOM 716 O O . VAL A 1 97 ? 13.716 -9.233 -35.142 1.00 82.88 97 VAL A O 1
ATOM 719 N N . TRP A 1 98 ? 15.185 -10.518 -36.240 1.00 87.56 98 TRP A N 1
ATOM 720 C CA . TRP A 1 98 ? 16.317 -10.275 -35.342 1.00 87.56 98 TRP A CA 1
ATOM 721 C C . TRP A 1 98 ? 17.195 -9.107 -35.791 1.00 87.56 98 TRP A C 1
ATOM 723 O O . TRP A 1 98 ? 17.789 -8.419 -34.962 1.00 87.56 98 TRP A O 1
ATOM 733 N N . ARG A 1 99 ? 17.244 -8.830 -37.098 1.00 85.81 99 ARG A N 1
ATOM 734 C CA . ARG A 1 99 ? 18.120 -7.821 -37.704 1.00 85.81 99 ARG A CA 1
ATOM 735 C C . ARG A 1 99 ? 17.838 -6.407 -37.211 1.00 85.81 99 ARG A C 1
ATOM 737 O O . ARG A 1 99 ? 18.776 -5.636 -37.030 1.00 85.81 99 ARG A O 1
ATOM 744 N N . SER A 1 100 ? 16.570 -6.077 -36.953 1.00 86.44 100 SER A N 1
ATOM 745 C CA . SER A 1 100 ? 16.187 -4.782 -36.372 1.00 86.44 100 SER A CA 1
ATOM 746 C C . SER A 1 100 ? 16.863 -4.573 -35.014 1.00 86.44 100 SER A C 1
ATOM 748 O O . SER A 1 100 ? 17.479 -3.535 -34.771 1.00 86.44 100 SER A O 1
ATOM 750 N N . MET A 1 101 ? 16.833 -5.601 -34.160 1.00 85.12 101 MET A N 1
ATOM 751 C CA . MET A 1 101 ? 17.413 -5.527 -32.823 1.00 85.12 101 MET A CA 1
ATOM 752 C C . MET A 1 101 ? 18.941 -5.602 -32.853 1.00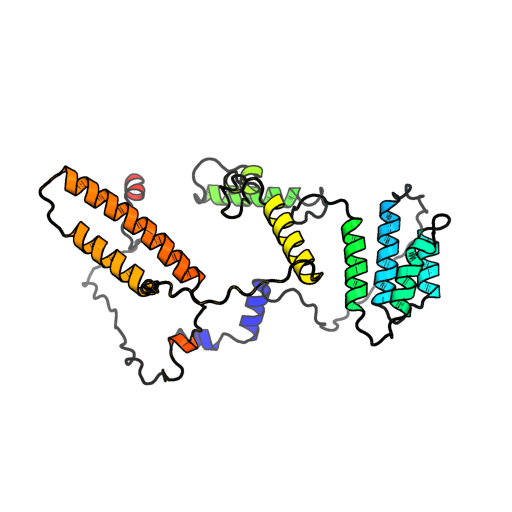 85.12 101 MET A C 1
ATOM 754 O O . MET A 1 101 ? 19.613 -4.790 -32.226 1.00 85.12 101 MET A O 1
ATOM 758 N N . LEU A 1 102 ? 19.509 -6.502 -33.657 1.00 86.25 102 LEU A N 1
ATOM 759 C CA . LEU A 1 102 ? 20.958 -6.607 -33.854 1.00 86.25 102 LEU A CA 1
ATOM 760 C C . LEU A 1 102 ? 21.560 -5.309 -34.415 1.00 86.25 102 LEU A C 1
ATOM 762 O O . LEU A 1 102 ? 22.620 -4.876 -33.960 1.00 86.25 102 LEU A O 1
ATOM 766 N N . SER A 1 103 ? 20.872 -4.641 -35.347 1.00 84.94 103 SER A N 1
ATOM 767 C CA . SER A 1 103 ? 21.289 -3.336 -35.873 1.00 84.94 103 SER A CA 1
ATOM 768 C C . SER A 1 103 ? 21.239 -2.254 -34.800 1.00 84.94 103 SER A C 1
ATOM 770 O O . SER A 1 103 ? 22.130 -1.410 -34.754 1.00 84.94 103 SER A O 1
ATOM 772 N N . LYS A 1 104 ? 20.226 -2.271 -33.926 1.00 85.75 104 LYS A N 1
ATOM 773 C CA . LYS A 1 104 ? 20.088 -1.321 -32.814 1.00 85.75 104 LYS A CA 1
ATOM 774 C C . LYS A 1 104 ? 21.224 -1.481 -31.800 1.00 85.75 104 LYS A C 1
ATOM 776 O O . LYS A 1 104 ? 21.812 -0.488 -31.388 1.00 85.75 104 LYS A O 1
ATOM 781 N N . ILE A 1 105 ? 21.593 -2.725 -31.489 1.00 84.56 105 ILE A N 1
ATOM 782 C CA . ILE A 1 105 ? 22.708 -3.058 -30.589 1.00 84.56 105 ILE A CA 1
ATOM 783 C C . ILE A 1 105 ? 24.060 -2.649 -31.189 1.00 84.56 105 ILE A C 1
ATOM 785 O O . ILE A 1 105 ? 24.914 -2.120 -30.485 1.00 84.56 105 ILE A O 1
ATOM 789 N N . THR A 1 106 ? 24.263 -2.878 -32.488 1.00 82.94 106 THR A N 1
ATOM 790 C CA . THR A 1 106 ? 25.547 -2.605 -33.164 1.00 82.94 106 THR A CA 1
ATOM 791 C C . THR A 1 106 ? 25.730 -1.157 -33.597 1.00 82.94 106 THR A C 1
ATOM 793 O O . THR A 1 106 ? 26.859 -0.720 -33.795 1.00 82.94 106 THR A O 1
ATOM 796 N N . SER A 1 107 ? 24.637 -0.404 -33.711 1.00 82.19 107 SER A N 1
ATOM 797 C CA . SER A 1 107 ? 24.671 1.040 -33.951 1.00 82.19 107 SER A CA 1
ATOM 798 C C . SER A 1 107 ? 24.999 1.832 -32.680 1.00 82.19 107 SER A C 1
ATOM 800 O O . SER A 1 107 ? 25.329 3.011 -32.773 1.00 82.19 107 SER A O 1
ATOM 802 N N . GLN A 1 108 ? 24.928 1.199 -31.503 1.00 80.38 108 GLN A N 1
ATOM 803 C CA . GLN A 1 108 ? 25.365 1.791 -30.244 1.00 80.38 108 GLN A CA 1
ATOM 804 C C . GLN A 1 108 ? 26.838 1.480 -29.973 1.00 80.38 108 GLN A C 1
ATOM 806 O O . GLN A 1 108 ? 27.262 0.320 -29.963 1.00 80.38 108 GLN A O 1
ATOM 811 N N . GLU A 1 109 ? 27.615 2.530 -29.703 1.00 73.12 109 GLU A N 1
ATOM 812 C CA . GLU A 1 109 ? 28.999 2.387 -29.257 1.00 73.12 109 GLU A CA 1
ATOM 813 C C . GLU A 1 109 ? 29.070 1.537 -27.971 1.00 73.12 109 GLU A C 1
ATOM 815 O O . GLU A 1 109 ? 28.142 1.562 -27.157 1.00 73.12 109 GLU A O 1
ATOM 820 N N . PRO A 1 110 ? 30.149 0.760 -27.768 1.00 66.31 110 PRO A N 1
ATOM 821 C CA . PRO A 1 110 ? 30.287 -0.130 -26.612 1.00 66.31 110 PRO A CA 1
ATOM 822 C C . PRO A 1 110 ? 30.270 0.601 -25.259 1.00 66.31 110 PRO A C 1
ATOM 824 O O . PRO A 1 110 ? 29.919 -0.024 -24.263 1.00 66.31 110 PRO A O 1
ATOM 827 N N . ASP A 1 111 ? 30.580 1.902 -25.242 1.00 65.19 111 ASP A N 1
ATOM 828 C CA . ASP A 1 111 ? 30.568 2.762 -24.048 1.00 65.19 111 ASP A CA 1
ATOM 829 C C . ASP A 1 111 ? 29.262 3.571 -23.892 1.00 65.19 111 ASP A C 1
ATOM 831 O O . ASP A 1 111 ? 29.125 4.383 -22.976 1.00 65.19 111 ASP A O 1
ATOM 835 N N . SER A 1 112 ? 28.295 3.380 -24.796 1.00 78.31 112 SER A N 1
ATOM 836 C CA . SER A 1 112 ? 26.992 4.047 -24.748 1.00 78.31 112 SER A CA 1
ATOM 837 C C . SER A 1 112 ? 26.025 3.314 -23.814 1.00 78.31 112 SER A C 1
ATOM 839 O O . SER A 1 112 ? 26.134 2.104 -23.610 1.00 78.31 112 SER A O 1
ATOM 841 N N . ASP A 1 113 ? 25.050 4.037 -23.259 1.00 76.81 113 ASP A N 1
ATOM 842 C CA . ASP A 1 113 ? 24.042 3.459 -22.369 1.00 76.81 113 ASP A CA 1
ATOM 843 C C . ASP A 1 113 ? 23.135 2.472 -23.124 1.00 76.81 113 ASP A C 1
ATOM 845 O O . ASP A 1 113 ? 22.203 2.857 -23.832 1.00 76.81 113 ASP A O 1
ATOM 849 N N . ARG A 1 114 ? 23.425 1.178 -22.967 1.00 80.19 114 ARG A N 1
ATOM 850 C CA . ARG A 1 114 ? 22.661 0.055 -23.532 1.00 80.19 114 ARG A CA 1
ATOM 851 C C . ARG A 1 114 ? 21.424 -0.312 -22.702 1.00 80.19 114 ARG A C 1
ATOM 853 O O . ARG A 1 114 ? 20.682 -1.218 -23.089 1.00 80.19 114 ARG A O 1
ATOM 860 N N . GLY A 1 115 ? 21.169 0.381 -21.589 1.00 79.56 115 GLY A N 1
ATOM 861 C CA . GLY A 1 115 ? 20.014 0.165 -20.714 1.00 79.56 115 GLY A CA 1
ATOM 862 C C . GLY A 1 115 ? 18.654 0.168 -21.431 1.00 79.56 115 GLY A C 1
ATOM 863 O O . GLY A 1 115 ? 17.870 -0.757 -21.213 1.00 79.56 115 GLY A O 1
ATOM 864 N N . PRO A 1 116 ? 18.370 1.111 -22.352 1.00 82.69 116 PRO A N 1
ATOM 865 C CA . PRO A 1 116 ? 17.102 1.142 -23.085 1.00 82.69 116 PRO A CA 1
ATOM 866 C C . PRO A 1 116 ? 16.881 -0.086 -23.979 1.00 82.69 116 PRO A C 1
ATOM 868 O O . PRO A 1 116 ? 15.756 -0.553 -24.131 1.00 82.69 116 PRO A O 1
ATOM 871 N N . ILE A 1 117 ? 17.958 -0.627 -24.555 1.00 83.62 117 ILE A N 1
ATOM 872 C CA . ILE A 1 117 ? 17.914 -1.828 -25.397 1.00 83.62 117 ILE A CA 1
ATOM 873 C C . ILE A 1 117 ? 17.660 -3.069 -24.533 1.00 83.62 117 ILE A C 1
ATOM 875 O O . ILE A 1 117 ? 16.873 -3.931 -24.916 1.00 83.62 117 ILE A O 1
ATOM 879 N N . LEU A 1 118 ? 18.286 -3.154 -23.354 1.00 84.00 118 LEU A N 1
ATOM 880 C CA . LEU A 1 118 ? 18.028 -4.239 -22.401 1.00 84.00 118 LEU A CA 1
ATOM 881 C C . LEU A 1 118 ? 16.574 -4.244 -21.921 1.00 84.00 118 LEU A C 1
ATOM 883 O O . LEU A 1 118 ? 15.962 -5.308 -21.900 1.00 84.00 118 LEU A O 1
ATOM 887 N N . ALA A 1 119 ? 16.009 -3.074 -21.613 1.00 83.69 119 ALA A N 1
ATOM 888 C CA . ALA A 1 119 ? 14.612 -2.950 -21.201 1.00 83.69 119 ALA A CA 1
ATOM 889 C C . ALA A 1 119 ? 13.633 -3.416 -22.298 1.00 83.69 119 ALA A C 1
ATOM 891 O O . ALA A 1 119 ? 12.624 -4.060 -22.012 1.00 83.69 119 ALA A O 1
ATOM 892 N N . GLU A 1 120 ? 13.942 -3.147 -23.568 1.00 87.56 120 GLU A N 1
ATOM 893 C CA . GLU A 1 120 ? 13.153 -3.624 -24.711 1.00 87.56 120 GLU A CA 1
ATOM 894 C C . GLU A 1 120 ? 13.244 -5.152 -24.878 1.00 87.56 120 GLU A C 1
ATOM 896 O O . GLU A 1 120 ? 12.220 -5.811 -25.068 1.00 87.56 120 GLU A O 1
ATOM 901 N N . ILE A 1 121 ? 14.438 -5.742 -24.725 1.00 86.62 121 ILE A N 1
ATOM 902 C CA . ILE A 1 121 ? 14.623 -7.209 -24.720 1.00 86.62 121 ILE A CA 1
ATOM 903 C C . ILE A 1 121 ? 13.847 -7.848 -23.562 1.00 86.62 121 ILE A C 1
ATOM 905 O O . ILE A 1 121 ? 13.181 -8.867 -23.747 1.00 86.62 121 ILE A O 1
ATOM 909 N N . GLU A 1 122 ? 13.899 -7.244 -22.377 1.00 85.00 122 GLU A N 1
ATOM 910 C CA . GLU A 1 122 ? 13.188 -7.721 -21.192 1.00 85.00 122 GLU A CA 1
ATOM 911 C C . GLU A 1 122 ? 11.666 -7.636 -21.367 1.00 85.00 122 GLU A C 1
ATOM 913 O O . GLU A 1 122 ? 10.955 -8.576 -21.019 1.00 85.00 122 GLU A O 1
ATOM 918 N N . THR A 1 123 ? 11.167 -6.581 -22.015 1.00 85.62 123 THR A N 1
ATOM 919 C CA . THR A 1 123 ? 9.746 -6.445 -22.377 1.00 85.62 123 THR A CA 1
ATOM 920 C C . THR A 1 123 ? 9.303 -7.568 -23.321 1.00 85.62 123 THR A C 1
ATOM 922 O O . THR A 1 123 ? 8.241 -8.167 -23.134 1.00 85.62 123 THR A O 1
ATOM 925 N N . HIS A 1 124 ? 10.128 -7.914 -24.316 1.00 83.81 124 HIS A N 1
ATOM 926 C CA . HIS A 1 124 ? 9.839 -9.032 -25.214 1.00 83.81 124 HIS A CA 1
ATOM 927 C C . HIS A 1 124 ? 9.836 -10.379 -24.487 1.00 83.81 124 HIS A C 1
ATOM 929 O O . HIS A 1 124 ? 8.917 -11.173 -24.704 1.00 83.81 124 HIS A O 1
ATOM 935 N N . LEU A 1 125 ? 10.799 -10.612 -23.590 1.00 84.44 125 LEU A N 1
ATOM 936 C CA . LEU A 1 125 ? 10.830 -11.797 -22.731 1.00 84.44 125 LEU A CA 1
ATOM 937 C C . LEU A 1 125 ? 9.570 -11.892 -21.862 1.00 84.44 125 LEU A C 1
ATOM 939 O O . LEU A 1 125 ? 8.937 -12.945 -21.834 1.00 84.44 125 LEU A O 1
ATOM 943 N N . GLN A 1 126 ? 9.152 -10.793 -21.232 1.00 80.75 126 GLN A N 1
ATOM 944 C CA . GLN A 1 126 ? 7.937 -10.736 -20.415 1.00 80.75 126 GLN A CA 1
ATOM 945 C C . GLN A 1 126 ? 6.662 -10.983 -21.236 1.00 80.75 126 GLN A C 1
ATOM 947 O O . GLN A 1 126 ? 5.769 -11.675 -20.761 1.00 80.75 126 GLN A O 1
ATOM 952 N N . SER A 1 127 ? 6.585 -10.496 -22.481 1.00 78.56 127 SER A N 1
ATOM 953 C CA . SER A 1 127 ? 5.418 -10.728 -23.354 1.00 78.56 127 SER A CA 1
ATOM 954 C C . SER A 1 127 ? 5.287 -12.177 -23.842 1.00 78.56 127 SER A C 1
ATOM 956 O O . SER A 1 127 ? 4.190 -12.637 -24.155 1.00 78.56 127 SER A O 1
ATOM 958 N N . LEU A 1 128 ? 6.413 -12.892 -23.939 1.00 75.56 128 LEU A N 1
ATOM 959 C CA . LEU A 1 128 ? 6.466 -14.283 -24.395 1.00 75.56 128 LEU A CA 1
ATOM 960 C C . LEU A 1 128 ? 6.197 -15.278 -23.271 1.00 75.56 128 LEU A C 1
ATOM 962 O O . LEU A 1 128 ? 5.889 -16.441 -23.545 1.00 75.56 128 LEU A O 1
ATOM 966 N N . HIS A 1 129 ? 6.271 -14.827 -22.021 1.00 63.22 129 HIS A N 1
ATOM 967 C CA . HIS A 1 129 ? 5.652 -15.539 -20.925 1.00 63.22 129 HIS A CA 1
ATOM 968 C C . HIS A 1 129 ? 4.133 -15.353 -21.040 1.00 63.22 129 HIS A C 1
ATOM 970 O O . HIS A 1 129 ? 3.652 -14.223 -20.954 1.00 63.22 129 HIS A O 1
ATOM 976 N N . PRO A 1 130 ? 3.344 -16.426 -21.256 1.00 48.12 130 PRO A N 1
ATOM 977 C CA . PRO A 1 130 ? 1.901 -16.308 -21.150 1.00 48.12 130 PRO A CA 1
ATOM 978 C C . PRO A 1 130 ? 1.598 -15.782 -19.751 1.00 48.12 130 PRO A C 1
ATOM 980 O O . PRO A 1 130 ? 2.016 -16.377 -18.758 1.00 48.12 130 PRO A O 1
ATOM 983 N N . SER A 1 131 ? 0.932 -14.631 -19.705 1.00 37.69 131 SER A N 1
ATOM 984 C CA . SER A 1 131 ? 0.482 -13.978 -18.487 1.00 37.69 131 SER A CA 1
ATOM 985 C C . SER A 1 131 ? -0.408 -14.956 -17.715 1.00 37.69 131 SER A C 1
ATOM 987 O O . SER A 1 131 ? -1.596 -15.101 -17.992 1.00 37.69 131 SER A O 1
ATOM 989 N N . SER A 1 132 ? 0.201 -15.695 -16.791 1.00 36.41 132 SER A N 1
ATOM 990 C CA . SER A 1 132 ? -0.497 -16.209 -15.630 1.00 36.41 132 SER A CA 1
ATOM 991 C C . SER A 1 132 ? -0.573 -15.033 -14.677 1.00 36.41 132 SER A C 1
ATOM 993 O O . SER A 1 132 ? 0.449 -14.488 -14.262 1.00 36.41 132 SER A O 1
ATOM 995 N N . THR A 1 133 ? -1.805 -14.620 -14.419 1.00 35.50 133 THR A N 1
ATOM 996 C CA . THR A 1 133 ? -2.245 -13.874 -13.246 1.00 35.50 133 THR A CA 1
ATOM 997 C C . THR A 1 133 ? -1.294 -14.022 -12.063 1.00 35.50 133 THR A C 1
ATOM 999 O O . THR A 1 133 ? -0.903 -15.131 -11.705 1.00 35.50 133 THR A O 1
ATOM 1002 N N . VAL A 1 134 ? -0.958 -12.866 -11.496 1.00 44.47 134 VAL A N 1
ATOM 1003 C CA . VAL A 1 134 ? -0.281 -12.628 -10.221 1.00 44.47 134 VAL A CA 1
ATOM 1004 C C . VAL A 1 134 ? -0.542 -13.749 -9.211 1.00 44.47 134 VAL A C 1
ATOM 1006 O O . VAL A 1 134 ? -1.577 -13.762 -8.561 1.00 44.47 134 VAL A O 1
ATOM 1009 N N . GLU A 1 135 ? 0.431 -14.642 -9.050 1.00 36.44 135 GLU A N 1
ATOM 1010 C CA . GLU A 1 135 ? 0.743 -15.274 -7.774 1.00 36.44 135 GLU A CA 1
ATOM 1011 C C . GLU A 1 135 ? 2.264 -15.317 -7.632 1.00 36.44 135 GLU A C 1
ATOM 1013 O O . GLU A 1 135 ? 3.011 -15.744 -8.516 1.00 36.44 135 GLU A O 1
ATOM 1018 N N . THR A 1 136 ? 2.707 -14.782 -6.504 1.00 37.53 136 THR A N 1
ATOM 1019 C CA . THR A 1 136 ? 4.040 -14.895 -5.929 1.00 37.53 136 THR A CA 1
ATOM 1020 C C . THR A 1 136 ? 4.590 -16.315 -6.102 1.00 37.53 136 THR A C 1
ATOM 1022 O O . THR A 1 136 ? 3.881 -17.297 -5.912 1.00 37.53 136 THR A O 1
ATOM 1025 N N . GLY A 1 137 ? 5.861 -16.417 -6.495 1.00 38.66 137 GLY A N 1
ATOM 1026 C CA . GLY A 1 137 ? 6.462 -17.647 -6.999 1.00 38.66 137 GLY A CA 1
ATOM 1027 C C . GLY A 1 137 ? 6.251 -18.903 -6.147 1.00 38.66 137 GLY A C 1
ATOM 1028 O O . GLY A 1 137 ? 6.620 -18.949 -4.977 1.00 38.66 137 GLY A O 1
ATOM 1029 N N . MET A 1 138 ? 5.799 -19.970 -6.805 1.00 38.03 138 MET A N 1
ATOM 1030 C CA . MET A 1 138 ? 6.123 -21.342 -6.423 1.00 38.03 138 MET A CA 1
ATOM 1031 C C . MET A 1 138 ? 7.229 -21.867 -7.348 1.00 38.03 138 MET A C 1
ATOM 1033 O O . MET A 1 138 ? 7.028 -21.934 -8.565 1.00 38.03 138 MET A O 1
ATOM 1037 N N . PRO A 1 139 ? 8.393 -22.294 -6.824 1.00 41.94 139 PRO A N 1
ATOM 1038 C CA . PRO A 1 139 ? 9.200 -23.271 -7.526 1.00 41.94 139 PRO A CA 1
ATOM 1039 C C . PRO A 1 139 ? 8.402 -24.574 -7.591 1.00 41.94 139 PRO A C 1
ATOM 1041 O O . PRO A 1 139 ? 7.879 -25.075 -6.598 1.00 41.94 139 PRO A O 1
ATOM 1044 N N . SER A 1 140 ? 8.300 -25.126 -8.792 1.00 44.97 140 SER A N 1
ATOM 1045 C CA . SER A 1 140 ? 7.726 -26.441 -9.025 1.00 44.97 140 SER A CA 1
ATOM 1046 C C . SER A 1 140 ? 8.616 -27.517 -8.377 1.00 44.97 140 SER A C 1
ATOM 1048 O O . SER A 1 140 ? 9.468 -28.093 -9.049 1.00 44.97 140 SER A O 1
ATOM 1050 N N . SER A 1 141 ? 8.433 -27.805 -7.082 1.00 46.34 141 SER A N 1
ATOM 1051 C CA . SER A 1 141 ? 8.994 -28.985 -6.405 1.00 46.34 141 SER A CA 1
ATOM 1052 C C . SER A 1 141 ? 7.918 -29.732 -5.603 1.00 46.34 141 SER A C 1
ATOM 1054 O O . SER A 1 141 ? 7.857 -29.725 -4.379 1.00 46.34 141 SER A O 1
ATOM 1056 N N . SER A 1 142 ? 7.092 -30.502 -6.317 1.00 52.78 142 SER A N 1
ATOM 1057 C CA . SER A 1 142 ? 6.114 -31.447 -5.742 1.00 52.78 142 SER A CA 1
ATOM 1058 C C . SER A 1 142 ? 6.731 -32.548 -4.844 1.00 52.78 142 SER A C 1
ATOM 1060 O O . SER A 1 142 ? 6.003 -33.415 -4.369 1.00 52.78 142 SER A O 1
ATOM 1062 N N . ALA A 1 143 ? 8.049 -32.554 -4.614 1.00 55.66 143 ALA A N 1
ATOM 1063 C CA . ALA A 1 143 ? 8.751 -33.537 -3.785 1.00 55.66 143 ALA A CA 1
ATOM 1064 C C . ALA A 1 143 ? 9.259 -32.986 -2.435 1.00 55.66 143 ALA A C 1
ATOM 1066 O O . ALA A 1 143 ? 9.630 -33.779 -1.576 1.00 55.66 143 ALA A O 1
ATOM 1067 N N . GLU A 1 144 ? 9.270 -31.664 -2.222 1.00 58.12 144 GLU A N 1
ATOM 1068 C CA . GLU A 1 144 ? 9.861 -31.043 -1.016 1.00 58.12 144 GLU A CA 1
ATOM 1069 C C . GLU A 1 144 ? 8.834 -30.385 -0.087 1.00 58.12 144 GLU A C 1
ATOM 1071 O O . GLU A 1 144 ? 9.167 -30.016 1.036 1.00 58.12 144 GLU A O 1
ATOM 1076 N N . ILE A 1 145 ? 7.576 -30.275 -0.515 1.00 62.97 145 ILE A N 1
ATOM 1077 C CA . ILE A 1 145 ? 6.526 -29.586 0.247 1.00 62.97 145 ILE A CA 1
ATOM 1078 C C . ILE A 1 145 ? 5.988 -30.477 1.382 1.00 62.97 145 ILE A C 1
ATOM 1080 O O . ILE A 1 145 ? 5.766 -29.998 2.492 1.00 62.97 145 ILE A O 1
ATOM 1084 N N . SER A 1 146 ? 5.893 -31.796 1.170 1.00 74.75 146 SER A N 1
ATOM 1085 C CA . SER A 1 146 ? 5.363 -32.720 2.182 1.00 74.75 146 SER A CA 1
ATOM 1086 C C . SER A 1 146 ? 6.114 -32.728 3.528 1.00 74.75 146 SER A C 1
ATOM 1088 O O . SER A 1 146 ? 5.434 -32.750 4.552 1.00 74.75 146 SER A O 1
ATOM 1090 N N . PRO A 1 147 ? 7.467 -32.712 3.612 1.00 85.06 147 PRO A N 1
ATOM 1091 C CA . PRO A 1 147 ? 8.139 -32.656 4.913 1.00 85.06 147 PRO A CA 1
ATOM 1092 C C . PRO A 1 147 ? 7.867 -31.341 5.657 1.00 85.06 147 PRO A C 1
ATOM 1094 O O . PRO A 1 147 ? 7.660 -31.362 6.870 1.00 85.06 147 PRO A O 1
ATOM 1097 N N . VAL A 1 148 ? 7.806 -30.216 4.941 1.00 85.38 148 VAL A N 1
ATOM 1098 C CA . VAL A 1 148 ? 7.571 -28.892 5.535 1.00 85.38 148 VAL A CA 1
ATOM 1099 C C . VAL A 1 148 ? 6.137 -28.776 6.054 1.00 85.38 148 VAL A C 1
ATOM 1101 O O . VAL A 1 148 ? 5.921 -28.294 7.164 1.00 85.38 148 VAL A O 1
ATOM 1104 N N . GLU A 1 149 ? 5.157 -29.290 5.307 1.00 86.62 149 GLU A N 1
ATOM 1105 C CA . GLU A 1 149 ? 3.763 -29.368 5.758 1.00 86.62 149 GLU A CA 1
ATOM 1106 C C . GLU A 1 149 ? 3.620 -30.216 7.028 1.00 86.62 149 GLU A C 1
ATOM 1108 O O . GLU A 1 149 ? 2.910 -29.831 7.961 1.00 86.62 149 GLU A O 1
ATOM 1113 N N . THR A 1 150 ? 4.328 -31.352 7.107 1.00 88.38 150 THR A N 1
ATOM 1114 C CA . THR A 1 150 ? 4.310 -32.188 8.316 1.00 88.38 150 THR A CA 1
ATOM 1115 C C . THR A 1 150 ? 4.966 -31.500 9.511 1.00 88.38 150 THR A C 1
ATOM 1117 O O . THR A 1 150 ? 4.407 -31.534 10.606 1.00 88.38 150 THR A O 1
ATOM 1120 N N . GLU A 1 151 ? 6.094 -30.813 9.309 1.00 92.81 151 GLU A N 1
ATOM 1121 C CA . GLU A 1 151 ? 6.780 -30.062 10.367 1.00 92.81 151 GLU A CA 1
ATOM 1122 C C . GLU A 1 151 ? 5.907 -28.916 10.904 1.00 92.81 151 GLU A C 1
ATOM 1124 O O . GLU A 1 151 ? 5.815 -28.709 12.119 1.00 92.81 151 GLU A O 1
ATOM 1129 N N . LEU A 1 152 ? 5.196 -28.217 10.014 1.00 91.88 152 LEU A N 1
ATOM 1130 C CA . LEU A 1 152 ? 4.243 -27.173 10.383 1.00 91.88 152 LEU A CA 1
ATOM 1131 C C . LEU A 1 152 ? 3.103 -27.736 11.245 1.00 91.88 152 LEU A C 1
ATOM 1133 O O . LEU A 1 152 ? 2.804 -27.193 12.312 1.00 91.88 152 LEU A O 1
ATOM 1137 N N . MET A 1 153 ? 2.493 -28.849 10.832 1.00 93.62 153 MET A N 1
ATOM 1138 C CA . MET A 1 153 ? 1.401 -29.473 11.588 1.00 93.62 153 MET A CA 1
ATOM 1139 C C . MET A 1 153 ? 1.859 -30.049 12.937 1.00 93.62 153 MET A C 1
ATOM 1141 O O . MET A 1 153 ? 1.109 -29.993 13.921 1.00 93.62 153 MET A O 1
ATOM 1145 N N . ASP A 1 154 ? 3.100 -30.529 13.035 1.00 93.62 154 ASP A N 1
ATOM 1146 C CA . ASP A 1 154 ? 3.706 -30.956 14.299 1.00 93.62 154 ASP A CA 1
ATOM 1147 C C . ASP A 1 154 ? 3.912 -29.771 15.254 1.00 93.62 154 ASP A C 1
ATOM 1149 O O . ASP A 1 154 ? 3.587 -29.858 16.447 1.00 93.62 154 ASP A O 1
ATOM 1153 N N . ALA A 1 155 ? 4.375 -28.626 14.743 1.00 92.75 155 ALA A N 1
ATOM 1154 C CA . ALA A 1 155 ? 4.514 -27.400 15.524 1.00 92.75 155 ALA A CA 1
ATOM 1155 C C . ALA A 1 155 ? 3.153 -26.895 16.038 1.00 92.75 155 ALA A C 1
ATOM 1157 O O . ALA A 1 155 ? 3.015 -26.577 17.225 1.00 92.75 155 ALA A O 1
ATOM 1158 N N . VAL A 1 156 ? 2.124 -26.896 15.185 1.00 92.00 156 VAL A N 1
ATOM 1159 C CA . VAL A 1 156 ? 0.743 -26.535 15.552 1.00 92.00 156 VAL A CA 1
ATOM 1160 C C . VAL A 1 156 ? 0.198 -27.482 16.627 1.00 92.00 156 VAL A C 1
ATOM 1162 O O . VAL A 1 156 ? -0.367 -27.037 17.632 1.00 92.00 156 VAL A O 1
ATOM 1165 N N . SER A 1 157 ? 0.447 -28.786 16.498 1.00 90.69 157 SER A N 1
ATOM 1166 C CA . SER A 1 157 ? 0.064 -29.791 17.498 1.00 90.69 157 SER A CA 1
ATOM 1167 C C . SER A 1 157 ? 0.770 -29.574 18.842 1.00 90.69 157 SER A C 1
ATOM 1169 O O . SER A 1 157 ? 0.163 -29.698 19.912 1.00 90.69 157 SER A O 1
ATOM 1171 N N . LEU A 1 158 ? 2.045 -29.180 18.819 1.00 94.25 158 LEU A N 1
ATOM 1172 C CA . LEU A 1 158 ? 2.817 -28.855 20.017 1.00 94.25 158 LEU A CA 1
ATOM 1173 C C . LEU A 1 158 ? 2.320 -27.569 20.695 1.00 94.25 158 LEU A C 1
ATOM 1175 O O . LEU A 1 158 ? 2.231 -27.514 21.926 1.00 94.25 158 LEU A O 1
ATOM 1179 N N . LEU A 1 159 ? 1.942 -26.553 19.915 1.00 92.00 159 LEU A N 1
ATOM 1180 C CA . LEU A 1 159 ? 1.303 -25.334 20.417 1.00 92.00 159 LEU A CA 1
ATOM 1181 C C . LEU A 1 159 ? -0.057 -25.637 21.051 1.00 92.00 159 LEU A C 1
ATOM 1183 O O . LEU A 1 159 ? -0.352 -25.126 22.139 1.00 92.00 159 LEU A O 1
ATOM 1187 N N . LYS A 1 160 ? -0.847 -26.530 20.443 1.00 91.88 160 LYS A N 1
ATOM 1188 C CA . LYS A 1 160 ? -2.100 -27.008 21.032 1.00 91.88 160 LYS A CA 1
ATOM 1189 C C . LYS A 1 160 ? -1.862 -27.714 22.363 1.00 91.88 160 LYS A C 1
ATOM 1191 O O . LYS A 1 160 ? -2.507 -27.376 23.351 1.00 91.88 160 LYS A O 1
ATOM 1196 N N . LYS A 1 161 ? -0.895 -28.635 22.420 1.00 93.50 161 LYS A N 1
ATOM 1197 C CA . LYS A 1 161 ? -0.513 -29.356 23.647 1.00 93.50 161 LYS A CA 1
ATOM 1198 C C . LYS A 1 161 ? -0.070 -28.415 24.773 1.00 93.50 161 LYS A C 1
ATOM 1200 O O . LYS A 1 161 ? -0.239 -28.729 25.947 1.00 93.50 161 LYS A O 1
ATOM 1205 N N . ARG A 1 162 ? 0.492 -27.255 24.425 1.00 94.31 162 ARG A N 1
ATOM 1206 C CA . ARG A 1 162 ? 0.899 -26.198 25.366 1.00 94.31 162 ARG A CA 1
ATOM 1207 C C . ARG A 1 162 ? -0.222 -25.208 25.705 1.00 94.31 162 ARG A C 1
ATOM 1209 O O . ARG A 1 162 ? 0.070 -24.186 26.322 1.00 94.31 162 ARG A O 1
ATOM 1216 N N . ASN A 1 163 ? -1.468 -25.489 25.312 1.00 90.19 163 ASN A N 1
ATOM 1217 C CA . ASN A 1 163 ? -2.633 -24.619 25.495 1.00 90.19 163 ASN A CA 1
ATOM 1218 C C . ASN A 1 163 ? -2.435 -23.203 24.918 1.00 90.19 163 ASN A C 1
ATOM 1220 O O . ASN A 1 163 ? -2.901 -22.223 25.492 1.00 90.19 163 ASN A O 1
ATOM 1224 N N . ARG A 1 164 ? -1.704 -23.079 23.799 1.00 88.56 164 ARG A N 1
ATOM 1225 C CA . ARG A 1 164 ? -1.511 -21.799 23.091 1.00 88.56 164 ARG A CA 1
ATOM 1226 C C . ARG A 1 164 ? -2.529 -21.565 21.974 1.00 88.56 164 ARG A C 1
ATOM 1228 O O . ARG A 1 164 ? -2.709 -20.425 21.573 1.00 88.56 164 ARG A O 1
ATOM 1235 N N . ILE A 1 165 ? -3.198 -22.623 21.511 1.00 89.00 165 ILE A N 1
ATOM 1236 C CA . ILE A 1 165 ? -4.281 -22.570 20.520 1.00 89.00 165 ILE A CA 1
ATOM 1237 C C . ILE A 1 165 ? -5.573 -23.016 21.210 1.00 89.00 165 ILE A C 1
ATOM 1239 O O . ILE A 1 165 ? -5.647 -24.121 21.760 1.00 89.00 165 ILE A O 1
ATOM 1243 N N . PHE A 1 166 ? -6.602 -22.175 21.189 1.00 86.94 166 PHE A N 1
ATOM 1244 C CA . PHE A 1 166 ? -7.924 -22.477 21.744 1.00 86.94 166 PHE A CA 1
ATOM 1245 C C . PHE A 1 166 ? -8.867 -22.932 20.623 1.00 86.94 166 PHE A C 1
ATOM 1247 O O . PHE A 1 166 ? -8.721 -22.495 19.491 1.00 86.94 166 PHE A O 1
ATOM 1254 N N . GLY A 1 167 ? -9.807 -23.835 20.921 1.00 89.69 167 GLY A N 1
ATOM 1255 C CA . GLY A 1 167 ? -10.734 -24.374 19.911 1.00 89.69 167 GLY A CA 1
ATOM 1256 C C . GLY A 1 167 ? -10.192 -25.558 19.085 1.00 89.69 167 GLY A C 1
ATOM 1257 O O . GLY A 1 167 ? -9.190 -26.166 19.478 1.00 89.69 167 GLY A O 1
ATOM 1258 N N . PRO A 1 168 ? -10.881 -25.954 18.002 1.00 87.88 168 PRO A N 1
ATOM 1259 C CA . PRO A 1 168 ? -10.435 -27.009 17.084 1.00 87.88 168 PRO A CA 1
ATOM 1260 C C . PRO A 1 168 ? -9.052 -26.705 16.488 1.00 87.88 168 PRO A C 1
ATOM 1262 O O . PRO A 1 168 ? -8.666 -25.542 16.398 1.00 87.88 168 PRO A O 1
ATOM 1265 N N . LEU A 1 169 ? -8.281 -27.736 16.119 1.00 85.25 169 LEU A N 1
ATOM 1266 C CA . LEU A 1 169 ? -7.041 -27.504 15.371 1.00 85.25 169 LEU A CA 1
ATOM 1267 C C . LEU A 1 169 ? -7.405 -26.962 13.980 1.00 85.25 169 LEU A C 1
ATOM 1269 O O . LEU A 1 169 ? -8.213 -27.616 13.317 1.00 85.25 169 LEU A O 1
ATOM 1273 N N . PRO A 1 170 ? -6.812 -25.841 13.538 1.00 85.56 170 PRO A N 1
ATOM 1274 C CA . PRO A 1 170 ? -6.968 -25.392 12.164 1.00 85.56 170 PRO A CA 1
ATOM 1275 C C . PRO A 1 170 ? -6.343 -26.413 11.210 1.00 85.56 170 PRO A C 1
ATOM 1277 O O . PRO A 1 170 ? -5.337 -27.059 11.529 1.00 85.56 170 PRO A O 1
ATOM 1280 N N . THR A 1 171 ? -6.970 -26.587 10.053 1.00 88.50 171 THR A N 1
ATOM 1281 C CA . THR A 1 171 ? -6.437 -27.426 8.976 1.00 88.50 171 THR A CA 1
ATOM 1282 C C . THR A 1 171 ? -5.287 -26.719 8.258 1.00 88.50 171 THR A C 1
ATOM 1284 O O . THR A 1 171 ? -5.155 -25.501 8.336 1.00 88.50 171 THR A O 1
ATOM 1287 N N . LEU A 1 172 ? -4.441 -27.476 7.549 1.00 86.56 172 LEU A N 1
ATOM 1288 C CA . LEU A 1 172 ? -3.321 -26.905 6.791 1.00 86.56 172 LEU A CA 1
ATOM 1289 C C . LEU A 1 172 ? -3.797 -25.846 5.781 1.00 86.56 172 LEU A C 1
ATOM 1291 O O . LEU A 1 172 ? -3.187 -24.790 5.676 1.00 86.56 172 LEU A O 1
ATOM 1295 N N . GLU A 1 173 ? -4.918 -26.098 5.103 1.00 83.50 173 GLU A N 1
ATOM 1296 C CA . GLU A 1 173 ? -5.506 -25.145 4.155 1.00 83.50 173 GLU A CA 1
ATOM 1297 C C . GLU A 1 173 ? -5.997 -23.872 4.855 1.00 83.50 173 GLU A C 1
ATOM 1299 O O . GLU A 1 173 ? -5.793 -22.783 4.341 1.00 83.50 173 GLU A O 1
ATOM 1304 N N . GLU A 1 174 ? -6.578 -23.976 6.053 1.00 84.88 174 GLU A N 1
ATOM 1305 C CA . GLU A 1 174 ? -6.973 -22.799 6.846 1.00 84.88 174 GLU A CA 1
ATOM 1306 C C . GLU A 1 174 ? -5.763 -22.003 7.366 1.00 84.88 174 GLU A C 1
ATOM 1308 O O . GLU A 1 174 ? -5.868 -20.800 7.576 1.00 84.88 174 GLU A O 1
ATOM 1313 N N . LEU A 1 175 ? -4.621 -22.663 7.586 1.00 85.25 175 LEU A N 1
ATOM 1314 C CA . LEU A 1 175 ? -3.366 -22.033 8.012 1.00 85.25 175 LEU A CA 1
ATOM 1315 C C . LEU A 1 175 ? -2.643 -21.320 6.865 1.00 85.25 175 LEU A C 1
ATOM 1317 O O . LEU A 1 175 ? -2.023 -20.286 7.098 1.00 85.25 175 LEU A O 1
ATOM 1321 N N . VAL A 1 176 ? -2.675 -21.899 5.663 1.00 86.19 176 VAL A N 1
ATOM 1322 C CA . VAL A 1 176 ? -1.990 -21.364 4.477 1.00 86.19 176 VAL A CA 1
ATOM 1323 C C . VAL A 1 176 ? -2.867 -20.352 3.740 1.00 86.19 176 VAL A C 1
ATOM 1325 O O . VAL A 1 176 ? -2.345 -19.369 3.233 1.00 86.19 176 VAL A O 1
ATOM 1328 N N . ASN A 1 177 ? -4.184 -20.566 3.726 1.00 82.69 177 ASN A N 1
ATOM 1329 C CA . ASN A 1 177 ? -5.171 -19.736 3.041 1.00 82.69 177 ASN A CA 1
ATOM 1330 C C . ASN A 1 177 ? -6.343 -19.397 3.981 1.00 82.69 177 ASN A C 1
ATOM 1332 O O . ASN A 1 177 ? -7.451 -19.930 3.805 1.00 82.69 177 ASN A O 1
ATOM 1336 N N . PRO A 1 178 ? -6.135 -18.518 4.977 1.00 81.81 178 PRO A N 1
ATOM 1337 C CA . PRO A 1 178 ? -7.199 -18.123 5.891 1.00 81.81 178 PRO A CA 1
ATOM 1338 C C . PRO A 1 178 ? -8.361 -17.481 5.120 1.00 81.81 178 PRO A C 1
ATOM 1340 O O . PRO A 1 178 ? -8.170 -16.719 4.167 1.00 81.81 178 PRO A O 1
ATOM 1343 N N . ALA A 1 179 ? -9.595 -17.805 5.512 1.00 75.44 179 ALA A N 1
ATOM 1344 C CA . ALA A 1 179 ? -10.794 -17.309 4.832 1.00 75.44 179 ALA A CA 1
ATOM 1345 C C . ALA A 1 179 ? -10.891 -15.775 4.893 1.00 75.44 179 ALA A C 1
ATOM 1347 O O . ALA A 1 179 ? -11.425 -15.150 3.980 1.00 75.44 179 ALA A O 1
ATOM 1348 N N . GLU A 1 180 ? -10.318 -15.183 5.938 1.00 74.81 180 GLU A N 1
ATOM 1349 C CA . GLU A 1 180 ? -10.218 -13.747 6.161 1.00 74.81 180 GLU A CA 1
ATOM 1350 C C . GLU A 1 180 ? -9.332 -13.038 5.124 1.00 74.81 180 GLU A C 1
ATOM 1352 O O . GLU A 1 180 ? -9.579 -11.875 4.828 1.00 74.81 180 GLU A O 1
ATOM 1357 N N . GLU A 1 181 ? -8.331 -13.712 4.540 1.00 73.50 181 GLU A N 1
ATOM 1358 C CA . GLU A 1 181 ? -7.504 -13.137 3.462 1.00 73.50 181 GLU A CA 1
ATOM 1359 C C . GLU A 1 181 ? -8.181 -13.234 2.088 1.00 73.50 181 GLU A C 1
ATOM 1361 O O . GLU A 1 181 ? -7.872 -12.454 1.187 1.00 73.50 181 GLU A O 1
ATOM 1366 N N . LYS A 1 182 ? -9.133 -14.162 1.921 1.00 68.31 182 LYS A N 1
ATOM 1367 C CA . LYS A 1 182 ? -9.930 -14.282 0.688 1.00 68.31 182 LYS A CA 1
ATOM 1368 C C . LYS A 1 182 ? -11.006 -13.206 0.584 1.00 68.31 182 LYS A C 1
ATOM 1370 O O . LYS A 1 182 ? -11.398 -12.853 -0.528 1.00 68.31 182 LYS A O 1
ATOM 1375 N N . ASP A 1 183 ? -11.474 -12.684 1.713 1.00 71.06 183 ASP A N 1
ATOM 1376 C CA . ASP A 1 183 ? -12.397 -11.555 1.743 1.00 71.06 183 ASP A CA 1
ATOM 1377 C C . ASP A 1 183 ? -11.613 -10.247 1.579 1.00 71.06 183 ASP A C 1
ATOM 1379 O O . ASP A 1 183 ? -11.307 -9.529 2.534 1.00 71.06 183 ASP A O 1
ATOM 1383 N N . ILE A 1 184 ? -11.238 -9.947 0.332 1.00 62.38 184 ILE A N 1
ATOM 1384 C CA . ILE A 1 184 ? -10.771 -8.613 -0.043 1.00 62.38 184 ILE A CA 1
ATOM 1385 C C . ILE A 1 184 ? -11.988 -7.701 0.102 1.00 62.38 184 ILE A C 1
ATOM 1387 O O . ILE A 1 184 ? -12.773 -7.545 -0.834 1.00 62.38 184 ILE A O 1
ATOM 1391 N N . GLY A 1 185 ? -12.166 -7.135 1.298 1.00 63.75 185 GLY A N 1
ATOM 1392 C CA . GLY A 1 185 ? -13.202 -6.140 1.551 1.00 63.75 185 GLY A CA 1
ATOM 1393 C C . GLY A 1 185 ? -13.146 -5.022 0.508 1.00 63.75 185 GLY A C 1
ATOM 1394 O O . GLY A 1 185 ? -12.118 -4.843 -0.146 1.00 63.75 185 GLY A O 1
ATOM 1395 N N . GLU A 1 186 ? -14.244 -4.275 0.349 1.00 57.62 186 GLU A N 1
ATOM 1396 C CA . GLU A 1 186 ? -14.381 -3.181 -0.626 1.00 57.62 186 GLU A CA 1
ATOM 1397 C C . GLU A 1 186 ? -13.157 -2.256 -0.584 1.00 57.62 186 GLU A C 1
ATOM 1399 O O . GLU A 1 186 ? -13.031 -1.359 0.255 1.00 57.62 186 GLU A O 1
ATOM 1404 N N . SER A 1 187 ? -12.186 -2.523 -1.458 1.00 58.72 187 SER A N 1
ATOM 1405 C CA . SER A 1 187 ? -10.954 -1.759 -1.460 1.00 58.72 187 SER A CA 1
ATOM 1406 C C . SER A 1 187 ? -11.319 -0.341 -1.887 1.00 58.72 187 SER A C 1
ATOM 1408 O O . SER A 1 187 ? -12.036 -0.149 -2.868 1.00 58.72 187 SER A O 1
ATOM 1410 N N . ALA A 1 188 ? -10.790 0.674 -1.206 1.00 57.66 188 ALA A N 1
ATOM 1411 C CA . ALA A 1 188 ? -10.981 2.075 -1.603 1.00 57.66 188 ALA A CA 1
ATOM 1412 C C . ALA A 1 188 ? -10.437 2.391 -3.019 1.00 57.66 188 ALA A C 1
ATOM 1414 O O . ALA A 1 188 ? -10.597 3.504 -3.512 1.00 57.66 188 ALA A O 1
ATOM 1415 N N . TYR A 1 189 ? -9.786 1.411 -3.654 1.00 58.47 189 TYR A N 1
ATOM 1416 C CA . TYR A 1 189 ? -9.220 1.446 -4.997 1.00 58.47 189 TYR A CA 1
ATOM 1417 C C . TYR A 1 189 ? -10.019 0.609 -5.999 1.00 58.47 189 TYR A C 1
ATOM 1419 O O . TYR A 1 189 ? -9.541 0.360 -7.106 1.00 58.47 189 TYR A O 1
ATOM 1427 N N . GLN A 1 190 ? -11.230 0.172 -5.643 1.00 60.00 190 GLN A N 1
ATOM 1428 C CA . GLN A 1 190 ? -12.149 -0.408 -6.606 1.00 60.00 190 GLN A CA 1
ATOM 1429 C C . GLN A 1 190 ? -12.624 0.727 -7.512 1.00 60.00 190 GLN A C 1
ATOM 1431 O O . GLN A 1 190 ? -13.530 1.499 -7.202 1.00 60.00 190 GLN A O 1
ATOM 1436 N N . PHE A 1 191 ? -11.895 0.881 -8.609 1.00 63.41 191 PHE A N 1
ATOM 1437 C CA . PHE A 1 191 ? -12.215 1.762 -9.708 1.00 63.41 191 PHE A CA 1
ATOM 1438 C C . PHE A 1 191 ? -13.661 1.480 -10.128 1.00 63.41 191 PHE A C 1
ATOM 1440 O O . PHE A 1 191 ? -13.955 0.423 -10.679 1.00 63.41 191 PHE A O 1
ATOM 1447 N N . GLY A 1 192 ? -14.573 2.387 -9.758 1.00 68.56 192 GLY A N 1
ATOM 1448 C CA . GLY A 1 192 ? -16.006 2.212 -9.982 1.00 68.56 192 GLY A CA 1
ATOM 1449 C C . GLY A 1 192 ? -16.345 1.999 -11.458 1.00 68.56 192 GLY A C 1
ATOM 1450 O O . GLY A 1 192 ? -15.506 2.172 -12.344 1.00 68.56 192 GLY A O 1
ATOM 1451 N N . GLU A 1 193 ? -17.600 1.651 -11.728 1.00 68.69 193 GLU A N 1
ATOM 1452 C CA . GLU A 1 193 ? -18.089 1.417 -13.088 1.00 68.69 193 GLU A CA 1
ATOM 1453 C C . GLU A 1 193 ? -17.683 2.584 -14.022 1.00 68.69 193 GLU A C 1
ATOM 1455 O O . GLU A 1 193 ? -17.854 3.762 -13.689 1.00 68.69 193 GLU A O 1
ATOM 1460 N N . ASN A 1 194 ? -17.076 2.251 -15.167 1.00 67.94 194 ASN A N 1
ATOM 1461 C CA . ASN A 1 194 ? -16.520 3.174 -16.176 1.00 67.94 194 ASN A CA 1
ATOM 1462 C C . ASN A 1 194 ? -15.212 3.903 -15.815 1.00 67.94 194 ASN A C 1
ATOM 1464 O O . ASN A 1 194 ? -14.854 4.892 -16.459 1.00 67.94 194 ASN A O 1
ATOM 1468 N N . ALA A 1 195 ? -14.452 3.445 -14.822 1.00 74.94 195 ALA A N 1
ATOM 1469 C CA . ALA A 1 195 ? -13.137 4.021 -14.536 1.00 74.94 195 ALA A CA 1
ATOM 1470 C C . ALA A 1 195 ? -12.144 3.886 -15.700 1.00 74.94 195 ALA A C 1
ATOM 1472 O O . ALA A 1 195 ? -11.412 4.829 -15.993 1.00 74.94 195 ALA A O 1
ATOM 1473 N N . GLU A 1 196 ? -12.166 2.760 -16.408 1.00 74.88 196 GLU A N 1
ATOM 1474 C CA . GLU A 1 196 ? -11.357 2.558 -17.614 1.00 74.88 196 GLU A CA 1
ATOM 1475 C C . GLU A 1 196 ? -11.710 3.586 -18.695 1.00 74.88 196 GLU A C 1
ATOM 1477 O O . GLU A 1 196 ? -10.828 4.191 -19.300 1.00 74.88 196 GLU A O 1
ATOM 1482 N N . GLU A 1 197 ? -13.001 3.867 -18.883 1.00 81.50 197 GLU A N 1
ATOM 1483 C CA . GLU A 1 197 ? -13.468 4.864 -19.845 1.00 81.50 197 GLU A CA 1
ATOM 1484 C C . GLU A 1 197 ? -13.038 6.285 -19.448 1.00 81.50 197 GLU A C 1
ATOM 1486 O O . GLU A 1 197 ? -12.628 7.069 -20.306 1.00 81.50 197 GLU A O 1
ATOM 1491 N N . LYS A 1 198 ? -13.045 6.607 -18.146 1.00 80.19 198 LYS A N 1
ATOM 1492 C CA . LYS A 1 198 ? -12.523 7.881 -17.620 1.00 80.19 198 LYS A CA 1
ATOM 1493 C C . LYS A 1 198 ? -11.022 8.027 -17.868 1.00 80.19 198 LYS A C 1
ATOM 1495 O O . LYS A 1 198 ? -10.593 9.087 -18.318 1.00 80.19 198 LYS A O 1
ATOM 1500 N N . ILE A 1 199 ? -10.244 6.970 -17.634 1.00 82.94 199 ILE A N 1
ATOM 1501 C CA . ILE A 1 199 ? -8.797 6.955 -17.893 1.00 82.94 199 ILE A CA 1
ATOM 1502 C C . ILE A 1 199 ? -8.532 7.144 -19.390 1.00 82.94 199 ILE A C 1
ATOM 1504 O O . ILE A 1 199 ? -7.746 8.005 -19.777 1.00 82.94 199 ILE A O 1
ATOM 1508 N N . VAL A 1 200 ? -9.240 6.409 -20.250 1.00 84.38 200 VAL A N 1
ATOM 1509 C CA . VAL A 1 200 ? -9.105 6.530 -21.709 1.00 84.38 200 VAL A CA 1
ATOM 1510 C C . VAL A 1 200 ? -9.484 7.931 -22.190 1.00 84.38 200 VAL A C 1
ATOM 1512 O O . VAL A 1 200 ? -8.815 8.483 -23.066 1.00 84.38 200 VAL A O 1
ATOM 1515 N N . LYS A 1 201 ? -10.533 8.533 -21.622 1.00 84.69 201 LYS A N 1
ATOM 1516 C CA . LYS A 1 201 ? -10.961 9.891 -21.969 1.00 84.69 201 LYS A CA 1
ATOM 1517 C C . LYS A 1 201 ? -9.908 10.934 -21.583 1.00 84.69 201 LYS A C 1
ATOM 1519 O O . LYS A 1 201 ? -9.616 11.802 -22.402 1.00 84.69 201 LYS A O 1
ATOM 1524 N N . GLN A 1 202 ? -9.308 10.806 -20.400 1.00 81.25 202 GLN A N 1
ATOM 1525 C CA . GLN A 1 202 ? -8.237 11.688 -19.933 1.00 81.25 202 GLN A CA 1
ATOM 1526 C C . GLN A 1 202 ? -6.979 11.572 -20.803 1.00 81.25 202 GLN A C 1
ATOM 1528 O O . GLN A 1 202 ? -6.455 12.576 -21.274 1.00 81.25 202 GLN A O 1
ATOM 1533 N N . VAL A 1 203 ? -6.541 10.348 -21.108 1.00 86.31 203 VAL A N 1
ATOM 1534 C CA . VAL A 1 203 ? -5.359 10.105 -21.953 1.00 86.31 203 VAL A CA 1
ATOM 1535 C C . VAL A 1 203 ? -5.557 10.687 -23.357 1.00 86.31 203 VAL A C 1
ATOM 1537 O O . VAL A 1 203 ? -4.663 11.331 -23.901 1.00 86.31 203 VAL A O 1
ATOM 1540 N N . ARG A 1 204 ? -6.749 10.516 -23.947 1.00 83.25 204 ARG A N 1
ATOM 1541 C CA . ARG A 1 204 ? -7.069 11.095 -25.262 1.00 83.25 204 ARG A CA 1
ATOM 1542 C C . ARG A 1 204 ? -7.081 12.620 -25.248 1.00 83.25 204 ARG A C 1
ATOM 1544 O O . ARG A 1 204 ? -6.664 13.220 -26.237 1.00 83.25 204 ARG A O 1
ATOM 1551 N N . TYR A 1 205 ? -7.558 13.227 -24.162 1.00 84.19 205 TYR A N 1
ATOM 1552 C CA . TYR A 1 205 ? -7.517 14.675 -23.973 1.00 84.19 205 TYR A CA 1
ATOM 1553 C C . TYR A 1 205 ? -6.066 15.175 -23.916 1.00 84.19 205 TYR A C 1
ATOM 1555 O O . TYR A 1 205 ? -5.688 16.029 -24.713 1.00 84.19 205 TYR A O 1
ATOM 1563 N N . GLU A 1 206 ? -5.218 14.568 -23.082 1.00 83.56 206 GLU A N 1
ATOM 1564 C CA . GLU A 1 206 ? -3.801 14.945 -22.954 1.00 83.56 206 GLU A CA 1
ATOM 1565 C C . GLU A 1 206 ? -3.015 14.769 -24.259 1.00 83.56 206 GLU A C 1
ATOM 1567 O O . GLU A 1 206 ? -2.160 15.586 -24.610 1.00 83.56 206 GLU A O 1
ATOM 1572 N N . GLU A 1 207 ? -3.307 13.714 -25.019 1.00 84.19 207 GLU A N 1
ATOM 1573 C CA . GLU A 1 207 ? -2.722 13.531 -26.342 1.00 84.19 207 GLU A CA 1
ATOM 1574 C C . GLU A 1 207 ? -3.180 14.593 -27.351 1.00 84.19 207 GLU A C 1
ATOM 1576 O O . GLU A 1 207 ? -2.378 15.030 -28.177 1.00 84.19 207 GLU A O 1
ATOM 1581 N N . ALA A 1 208 ? -4.449 15.007 -27.316 1.00 81.56 208 ALA A N 1
ATOM 1582 C CA . ALA A 1 208 ? -4.977 16.048 -28.198 1.00 81.56 208 ALA A CA 1
ATOM 1583 C C . ALA A 1 208 ? -4.395 17.434 -27.865 1.00 81.56 208 ALA A C 1
ATOM 1585 O O . ALA A 1 208 ? -4.052 18.184 -28.781 1.00 81.56 208 ALA A O 1
ATOM 1586 N N . VAL A 1 209 ? -4.181 17.725 -26.576 1.00 81.31 209 VAL A N 1
ATOM 1587 C CA . VAL A 1 209 ? -3.448 18.914 -26.106 1.00 81.31 209 VAL A CA 1
ATOM 1588 C C . VAL A 1 209 ? -1.999 18.884 -26.606 1.00 81.31 209 VAL A C 1
ATOM 1590 O O . VAL A 1 209 ? -1.543 19.834 -27.237 1.00 81.31 209 VAL A O 1
ATOM 1593 N N . LYS A 1 210 ? -1.279 17.761 -26.449 1.00 80.19 210 LYS A N 1
ATOM 1594 C CA . LYS A 1 210 ? 0.103 17.615 -26.960 1.00 80.19 210 LYS A CA 1
ATOM 1595 C C . LYS A 1 210 ? 0.214 17.753 -28.478 1.00 80.19 210 LYS A C 1
ATOM 1597 O O . LYS A 1 210 ? 1.232 18.232 -28.974 1.00 80.19 210 LYS A O 1
ATOM 1602 N N . ARG A 1 211 ? -0.807 17.320 -29.223 1.00 81.12 211 ARG A N 1
ATOM 1603 C CA . ARG A 1 211 ? -0.880 17.486 -30.685 1.00 81.12 211 ARG A CA 1
ATOM 1604 C C . ARG A 1 211 ? -1.232 18.918 -31.110 1.00 81.12 211 ARG A C 1
ATOM 1606 O O . ARG A 1 211 ? -1.184 19.199 -32.305 1.00 81.12 211 ARG A O 1
ATOM 1613 N N . GLY A 1 212 ? -1.552 19.808 -30.167 1.00 71.94 212 GLY A N 1
ATOM 1614 C CA . GLY A 1 212 ? -1.950 21.190 -30.440 1.00 71.94 212 GLY A CA 1
ATOM 1615 C C . GLY A 1 212 ? -3.331 21.311 -31.089 1.00 71.94 212 GLY A C 1
ATOM 1616 O O . GLY A 1 212 ? -3.628 22.329 -31.707 1.00 71.94 212 GLY A O 1
ATOM 1617 N N . GLU A 1 213 ? -4.157 20.265 -30.996 1.00 74.62 213 GLU A N 1
ATOM 1618 C CA . GLU A 1 213 ? -5.530 20.242 -31.522 1.00 74.62 213 GLU A CA 1
ATOM 1619 C C . GLU A 1 213 ? -6.509 20.931 -30.558 1.00 74.62 213 GLU A C 1
ATOM 1621 O O . GLU A 1 213 ? -7.536 21.463 -30.976 1.00 74.62 213 GLU A O 1
ATOM 1626 N N . ILE A 1 214 ? -6.154 20.968 -29.273 1.00 65.94 214 ILE A N 1
ATOM 1627 C CA . ILE A 1 214 ? -6.847 21.709 -28.223 1.00 65.94 214 ILE A CA 1
ATOM 1628 C C . ILE A 1 214 ? -5.875 22.783 -27.731 1.00 65.94 214 ILE A C 1
ATOM 1630 O O . ILE A 1 214 ? -4.802 22.462 -27.224 1.00 65.94 214 ILE A O 1
ATOM 1634 N N . VAL A 1 215 ? -6.235 24.052 -27.920 1.00 55.31 215 VAL A N 1
ATOM 1635 C CA . VAL A 1 215 ? -5.570 25.175 -27.253 1.00 55.31 215 VAL A CA 1
ATOM 1636 C C . VAL A 1 215 ? -6.250 25.309 -25.900 1.00 55.31 215 VAL A C 1
ATOM 1638 O O . VAL A 1 215 ? -7.442 25.609 -25.855 1.00 55.31 215 VAL A O 1
ATOM 1641 N N . GLU A 1 216 ? -5.520 25.037 -24.820 1.00 56.53 216 GLU A N 1
ATOM 1642 C CA . GLU A 1 216 ? -5.964 25.420 -23.481 1.00 56.53 216 GLU A CA 1
ATOM 1643 C C . GLU A 1 216 ? -6.054 26.945 -23.469 1.00 56.53 216 GLU A C 1
ATOM 1645 O O . GLU A 1 216 ? -5.049 27.651 -23.526 1.00 56.53 216 GLU A O 1
ATOM 1650 N N . ILE A 1 217 ? -7.284 27.447 -23.530 1.00 55.56 217 ILE A N 1
ATOM 1651 C CA . ILE A 1 217 ? -7.564 28.841 -23.236 1.00 55.56 217 ILE A CA 1
ATOM 1652 C C . ILE A 1 217 ? -7.395 28.921 -21.725 1.00 55.56 217 ILE A C 1
ATOM 1654 O O . ILE A 1 217 ? -8.206 28.355 -20.996 1.00 55.56 217 ILE A O 1
ATOM 1658 N N . GLU A 1 218 ? -6.301 29.536 -21.280 1.00 49.88 218 GLU A N 1
ATOM 1659 C CA . GLU A 1 218 ? -6.189 30.039 -19.915 1.00 49.88 218 GLU A CA 1
ATOM 1660 C C . GLU A 1 218 ? -7.399 30.962 -19.729 1.00 49.88 218 GLU A C 1
ATOM 1662 O O . GLU A 1 218 ? -7.470 32.027 -20.343 1.00 49.88 218 GLU A O 1
ATOM 1667 N N . GLU A 1 219 ? -8.428 30.483 -19.029 1.00 50.44 219 GLU A N 1
ATOM 1668 C CA . GLU A 1 219 ? -9.538 31.334 -18.622 1.00 50.44 219 GLU A CA 1
ATOM 1669 C C . GLU A 1 219 ? -8.918 32.422 -17.745 1.00 50.44 219 GLU A C 1
ATOM 1671 O O . GLU A 1 219 ? -8.380 32.127 -16.679 1.00 50.44 219 GLU A O 1
ATOM 1676 N N . ASP A 1 220 ? -8.902 33.655 -18.264 1.00 48.47 220 ASP A N 1
ATOM 1677 C CA . ASP A 1 220 ? -8.513 34.846 -17.518 1.00 48.47 220 ASP A CA 1
ATOM 1678 C C . ASP A 1 220 ? -9.272 34.822 -16.183 1.00 48.47 220 ASP A C 1
ATOM 1680 O O . ASP A 1 220 ? -10.499 34.942 -16.154 1.00 48.47 220 ASP A O 1
ATOM 1684 N N . GLU A 1 221 ? -8.531 34.635 -15.089 1.00 54.00 221 GLU A N 1
ATOM 1685 C CA . GLU A 1 221 ? -9.002 34.729 -13.706 1.00 54.00 221 GLU A CA 1
ATOM 1686 C C . GLU A 1 221 ? -9.370 36.194 -13.388 1.00 54.00 221 GLU A C 1
ATOM 1688 O O . GLU A 1 221 ? -8.703 36.883 -12.619 1.00 54.00 221 GLU A O 1
ATOM 1693 N N . GLU A 1 222 ? -10.434 36.700 -14.006 1.00 53.66 222 GLU A N 1
ATOM 1694 C CA . GLU A 1 222 ? -11.183 37.874 -13.548 1.00 53.66 222 GLU A CA 1
ATOM 1695 C C . GLU A 1 222 ? -12.593 37.451 -13.125 1.00 53.66 222 GLU A C 1
ATOM 1697 O O . GLU A 1 222 ? -13.590 38.060 -13.502 1.00 53.66 222 GLU A O 1
ATOM 1702 N N . ASP A 1 223 ? -12.679 36.416 -12.295 1.00 49.19 223 ASP A N 1
ATOM 1703 C CA . ASP A 1 223 ? -13.803 36.270 -11.385 1.00 49.19 223 ASP A CA 1
ATOM 1704 C C . ASP A 1 223 ? -13.264 36.507 -9.974 1.00 49.19 223 ASP A C 1
ATOM 1706 O O . ASP A 1 223 ? -12.479 35.729 -9.431 1.00 49.19 223 ASP A O 1
ATOM 1710 N N . GLU A 1 224 ? -13.666 37.638 -9.386 1.00 55.66 224 GLU A N 1
ATOM 1711 C CA . GLU A 1 224 ? -13.609 37.887 -7.947 1.00 55.66 224 GLU A CA 1
ATOM 1712 C C . GLU A 1 224 ? -14.515 36.855 -7.248 1.00 55.66 224 GLU A C 1
ATOM 1714 O O . GLU A 1 224 ? -15.585 37.179 -6.730 1.00 55.66 224 GLU A O 1
ATOM 1719 N N . GLU A 1 225 ? -14.117 35.580 -7.254 1.00 53.00 225 GLU A N 1
ATOM 1720 C CA . GLU A 1 225 ? -14.685 34.586 -6.364 1.00 53.00 225 GLU A CA 1
ATOM 1721 C C . GLU A 1 225 ? -14.277 34.995 -4.956 1.00 53.00 225 GLU A C 1
ATOM 1723 O O . GLU A 1 225 ? -13.118 34.913 -4.546 1.00 53.00 225 GLU A O 1
ATOM 1728 N N . GLU A 1 226 ? -15.267 35.526 -4.249 1.00 52.25 226 GLU A N 1
ATOM 1729 C CA . GLU A 1 226 ? -15.297 35.795 -2.825 1.00 52.25 226 GLU A CA 1
ATOM 1730 C C . GLU A 1 226 ? -14.627 34.625 -2.089 1.00 52.25 226 GLU A C 1
ATOM 1732 O O . GLU A 1 226 ? -15.248 33.598 -1.821 1.00 52.25 226 GLU A O 1
ATOM 1737 N N . SER A 1 227 ? -13.316 34.757 -1.848 1.00 50.81 227 SER A N 1
ATOM 1738 C CA . SER A 1 227 ? -12.483 33.730 -1.232 1.00 50.81 227 SER A CA 1
ATOM 1739 C C . SER A 1 227 ? -13.146 33.328 0.075 1.00 50.81 227 SER A C 1
ATOM 1741 O O . SER A 1 227 ? -13.129 34.073 1.061 1.00 50.81 227 SER A O 1
ATOM 1743 N N . SER A 1 228 ? -13.780 32.153 0.076 1.00 58.72 228 SER A N 1
ATOM 1744 C CA . SER A 1 228 ? -14.260 31.543 1.305 1.00 58.72 228 SER A CA 1
ATOM 1745 C C . SER A 1 228 ? -13.071 31.494 2.261 1.00 58.72 228 SER A C 1
ATOM 1747 O O . SER A 1 228 ? -11.979 31.135 1.806 1.00 58.72 228 SER A O 1
ATOM 1749 N N . PRO A 1 229 ? -13.232 31.861 3.545 1.00 56.66 229 PRO A N 1
ATOM 1750 C CA . PRO A 1 229 ? -12.109 31.887 4.466 1.00 56.66 229 PRO A CA 1
ATOM 1751 C C . PRO A 1 229 ? -11.445 30.513 4.449 1.00 56.66 229 PRO A C 1
ATOM 1753 O O . PRO A 1 229 ? -12.098 29.510 4.740 1.00 56.66 229 PRO A O 1
ATOM 1756 N N . ASP A 1 230 ? -10.174 30.473 4.058 1.00 63.81 230 ASP A N 1
ATOM 1757 C CA . ASP A 1 230 ? -9.382 29.250 4.005 1.00 63.81 230 ASP A CA 1
ATOM 1758 C C . ASP A 1 230 ? -9.160 28.763 5.445 1.00 63.81 230 ASP A C 1
ATOM 1760 O O . ASP A 1 230 ? -8.212 29.147 6.137 1.00 63.81 230 ASP A O 1
ATOM 1764 N N . VAL A 1 231 ? -10.127 28.004 5.967 1.00 73.19 231 VAL A N 1
ATOM 1765 C CA . VAL A 1 231 ? -10.061 27.442 7.314 1.00 73.19 231 VAL A CA 1
ATOM 1766 C C . VAL A 1 231 ? -9.069 26.294 7.265 1.00 73.19 231 VAL A C 1
ATOM 1768 O O . VAL A 1 231 ? -9.362 25.209 6.760 1.00 73.19 231 VAL A O 1
ATOM 1771 N N . SER A 1 232 ? -7.887 26.521 7.835 1.00 84.50 232 SER A N 1
ATOM 1772 C CA . SER A 1 232 ? -6.868 25.479 7.939 1.00 84.50 232 SER A CA 1
ATOM 1773 C C . SER A 1 232 ? -7.437 24.202 8.582 1.00 84.50 232 SER A C 1
ATOM 1775 O O . SER A 1 232 ? -8.238 24.265 9.518 1.00 84.50 232 SER A O 1
ATOM 1777 N N . LEU A 1 233 ? -6.982 23.018 8.147 1.00 83.44 233 LEU A N 1
ATOM 1778 C CA . LEU A 1 233 ? -7.424 21.728 8.716 1.00 83.44 233 LEU A CA 1
ATOM 1779 C C . LEU A 1 233 ? -7.280 21.679 10.248 1.00 83.44 233 LEU A C 1
ATOM 1781 O O . LEU A 1 233 ? -8.118 21.119 10.953 1.00 83.44 233 LEU A O 1
ATOM 1785 N N . SER A 1 234 ? -6.238 22.323 10.774 1.00 84.44 234 SER A N 1
ATOM 1786 C CA . SER A 1 234 ? -5.996 22.460 12.212 1.00 84.44 234 SER A CA 1
ATOM 1787 C C . SER A 1 234 ? -7.060 23.300 12.924 1.00 84.44 234 SER A C 1
ATOM 1789 O O . SER A 1 234 ? -7.396 23.025 14.074 1.00 84.44 234 SER A O 1
ATOM 1791 N N . GLU A 1 235 ? -7.573 24.342 12.277 1.00 88.88 235 GLU A N 1
ATOM 1792 C CA . GLU A 1 235 ? -8.646 25.188 12.800 1.00 88.88 235 GLU A CA 1
ATOM 1793 C C . GLU A 1 235 ? -10.002 24.485 12.709 1.00 88.88 235 GLU A C 1
ATOM 1795 O O . GLU A 1 235 ? -10.762 24.491 13.678 1.00 88.88 235 GLU A O 1
ATOM 1800 N N . LEU A 1 236 ? -10.245 23.750 11.622 1.00 88.81 236 LEU A N 1
ATOM 1801 C CA . LEU A 1 236 ? -11.421 22.896 11.477 1.00 88.81 236 LEU A CA 1
ATOM 1802 C C . LEU A 1 236 ? -11.499 21.843 12.595 1.00 88.81 236 LEU A C 1
ATOM 1804 O O . LEU A 1 236 ? -12.538 21.699 13.238 1.00 88.81 236 LEU A O 1
ATOM 1808 N N . LEU A 1 237 ? -10.393 21.155 12.902 1.00 88.94 237 LEU A N 1
ATOM 1809 C CA . LEU A 1 237 ? -10.339 20.171 13.993 1.00 88.94 237 LEU A CA 1
ATOM 1810 C C . LEU A 1 237 ? -10.620 20.788 15.370 1.00 88.94 237 LEU A C 1
ATOM 1812 O O . LEU A 1 237 ? -11.292 20.168 16.199 1.00 88.94 237 LEU A O 1
ATOM 1816 N N . LYS A 1 238 ? -10.138 22.012 15.618 1.00 90.19 238 LYS A N 1
ATOM 1817 C CA . LYS A 1 238 ? -10.430 22.747 16.859 1.00 90.19 238 LYS A CA 1
ATOM 1818 C C . LYS A 1 238 ? -11.915 23.083 16.965 1.00 90.19 238 LYS A C 1
ATOM 1820 O O . LYS A 1 238 ? -12.505 22.846 18.016 1.00 90.19 238 LYS A O 1
ATOM 1825 N N . ASN A 1 239 ? -12.520 23.556 15.878 1.00 88.69 239 ASN A N 1
ATOM 1826 C CA . ASN A 1 239 ? -13.937 23.911 15.838 1.00 88.69 239 ASN A CA 1
ATOM 1827 C C . ASN A 1 239 ? -14.835 22.681 16.038 1.00 88.69 239 ASN A C 1
ATOM 1829 O O . ASN A 1 239 ? -15.786 22.735 16.815 1.00 88.69 239 ASN A O 1
ATOM 1833 N N . LEU A 1 240 ? -14.488 21.540 15.432 1.00 88.44 240 LEU A N 1
ATOM 1834 C CA . LEU A 1 240 ? -15.209 20.280 15.644 1.00 88.44 240 LEU A CA 1
ATOM 1835 C C . LEU A 1 240 ? -15.145 19.815 17.103 1.00 88.44 240 LEU A C 1
ATOM 1837 O O . LEU A 1 240 ? -16.143 19.354 17.650 1.00 88.44 240 LEU A O 1
ATOM 1841 N N . LYS A 1 241 ? -13.987 19.955 17.756 1.00 87.69 241 LYS A N 1
ATOM 1842 C CA . LYS A 1 241 ? -13.847 19.612 19.175 1.00 87.69 241 LYS A CA 1
ATOM 1843 C C . LYS A 1 241 ? -14.665 20.545 20.073 1.00 87.69 241 LYS A C 1
ATOM 1845 O O . LYS A 1 241 ? -15.286 20.072 21.018 1.00 87.69 241 LYS A O 1
ATOM 1850 N N . LEU A 1 242 ? -14.681 21.841 19.761 1.00 89.75 242 LEU A N 1
ATOM 1851 C CA . LEU A 1 242 ? -15.436 22.840 20.515 1.00 89.75 242 LEU A CA 1
ATOM 1852 C C . LEU A 1 242 ? -16.942 22.560 20.472 1.00 89.75 242 LEU A C 1
ATOM 1854 O O . LEU A 1 242 ? -17.600 22.582 21.508 1.00 89.75 242 LEU A O 1
ATOM 1858 N N . VAL A 1 243 ? -17.486 22.270 19.291 1.00 86.19 243 VAL A N 1
ATOM 1859 C CA . VAL A 1 243 ? -18.920 21.986 19.146 1.00 86.19 243 VAL A CA 1
ATOM 1860 C C . VAL A 1 243 ? -19.283 20.641 19.788 1.00 86.19 243 VAL A C 1
ATOM 1862 O O . VAL A 1 243 ? -20.313 20.558 20.449 1.00 86.19 243 VAL A O 1
ATOM 1865 N N . GLU A 1 244 ? -18.422 19.617 19.707 1.00 86.19 244 GLU A N 1
ATOM 1866 C CA . GLU A 1 244 ? -18.627 18.358 20.447 1.00 86.19 244 GLU A CA 1
ATOM 1867 C C . GLU A 1 244 ? -18.721 18.600 21.963 1.00 86.19 244 GLU A C 1
ATOM 1869 O O . GLU A 1 244 ? -19.600 18.053 22.631 1.00 86.19 244 GLU A O 1
ATOM 1874 N N . GLU A 1 245 ? -17.839 19.438 22.509 1.00 86.56 245 GLU A N 1
ATOM 1875 C CA . GLU A 1 245 ? -17.836 19.790 23.929 1.00 86.56 245 GLU A CA 1
ATOM 1876 C C . GLU A 1 245 ? -19.094 20.575 24.320 1.00 86.56 245 GLU A C 1
ATOM 1878 O O . GLU A 1 245 ? -19.717 20.271 25.338 1.00 86.56 245 GLU A O 1
ATOM 1883 N N . GLN A 1 246 ? -19.523 21.532 23.494 1.00 83.19 246 GLN A N 1
ATOM 1884 C CA . GLN A 1 246 ? -20.735 22.318 23.739 1.00 83.19 246 GLN A CA 1
ATOM 1885 C C . GLN A 1 246 ? -22.008 21.466 23.680 1.00 83.19 246 GLN A C 1
ATOM 1887 O O . GLN A 1 246 ? -22.869 21.594 24.550 1.00 83.19 246 GLN A O 1
ATOM 1892 N N . CYS A 1 247 ? -22.114 20.553 22.713 1.00 80.56 247 CYS A N 1
ATOM 1893 C CA . CYS A 1 247 ? -23.245 19.633 22.617 1.00 80.56 247 CYS A CA 1
ATOM 1894 C C . CYS A 1 247 ? -23.239 18.582 23.740 1.00 80.56 247 CYS A C 1
ATOM 1896 O O . CYS A 1 247 ? -24.303 18.175 24.192 1.00 80.56 247 CYS A O 1
ATOM 1898 N N . GLY A 1 248 ? -22.062 18.147 24.207 1.00 76.94 248 GLY A N 1
ATOM 1899 C CA . GLY A 1 248 ? -21.935 17.142 25.268 1.00 76.94 248 GLY A CA 1
ATOM 1900 C C . GLY A 1 248 ? -22.104 17.686 26.691 1.00 76.94 248 GLY A C 1
ATOM 1901 O O . GLY A 1 248 ? -22.450 16.928 27.595 1.00 76.94 248 GLY A O 1
ATOM 1902 N N . THR A 1 249 ? -21.853 18.981 26.904 1.00 78.56 249 THR A N 1
ATOM 1903 C CA . THR A 1 249 ? -21.978 19.645 28.218 1.00 78.56 249 THR A CA 1
ATOM 1904 C C . THR A 1 249 ? -23.273 20.436 28.384 1.00 78.56 249 THR A C 1
ATOM 1906 O O . THR A 1 249 ? -23.644 20.765 29.512 1.00 78.56 249 THR A O 1
ATOM 1909 N N . GLY A 1 250 ? -23.984 20.728 27.291 1.00 71.00 250 GLY A N 1
ATOM 1910 C CA . GLY A 1 250 ? -25.292 21.365 27.341 1.00 71.00 250 GLY A CA 1
ATOM 1911 C C . GLY A 1 250 ? -26.333 20.449 27.985 1.00 71.00 250 GLY A C 1
ATOM 1912 O O . GLY A 1 250 ? -26.646 19.385 27.458 1.00 71.00 250 GLY A O 1
ATOM 1913 N N . CYS A 1 251 ? -26.909 20.866 29.114 1.00 64.25 251 CYS A N 1
ATOM 1914 C CA . CYS A 1 251 ? -28.112 20.234 29.655 1.00 64.25 251 CYS A CA 1
ATOM 1915 C C . CYS A 1 251 ? -29.298 20.562 28.739 1.00 64.25 251 CYS A C 1
ATOM 1917 O O . CYS A 1 251 ? -29.949 21.592 28.905 1.00 64.25 251 CYS A O 1
ATOM 1919 N N . ILE A 1 252 ? -29.554 19.710 27.750 1.00 77.56 252 ILE A N 1
ATOM 1920 C CA . ILE A 1 252 ? -30.721 19.832 26.879 1.00 77.56 252 ILE A CA 1
ATOM 1921 C C . ILE A 1 252 ? -31.911 19.190 27.601 1.00 77.56 252 ILE A C 1
ATOM 1923 O O . ILE A 1 252 ? -31.938 17.981 27.815 1.00 77.56 252 ILE A O 1
ATOM 1927 N N . GLU A 1 253 ? -32.872 20.015 28.023 1.00 80.94 253 GLU A N 1
ATOM 1928 C CA . GLU A 1 253 ? -34.061 19.566 28.768 1.00 80.94 253 GLU A CA 1
ATOM 1929 C C . GLU A 1 253 ? -35.084 18.838 27.876 1.00 80.94 253 GLU A C 1
ATOM 1931 O O . GLU A 1 253 ? -35.863 18.020 28.364 1.00 80.94 253 GLU A O 1
ATOM 1936 N N . ASP A 1 254 ? -35.076 19.121 26.570 1.00 86.19 254 ASP A N 1
ATOM 1937 C CA . ASP A 1 254 ? -35.953 18.484 25.588 1.00 86.19 254 ASP A CA 1
ATOM 1938 C C . ASP A 1 254 ? -35.343 17.167 25.081 1.00 86.19 254 ASP A C 1
ATOM 1940 O O . ASP A 1 254 ? -34.254 17.144 24.505 1.00 86.19 254 ASP A O 1
ATOM 1944 N N . ALA A 1 255 ? -36.065 16.063 25.279 1.00 81.81 255 ALA A N 1
ATOM 1945 C CA . ALA A 1 255 ? -35.611 14.726 24.907 1.00 81.81 255 ALA A CA 1
ATOM 1946 C C . ALA A 1 255 ? -35.401 14.545 23.393 1.00 81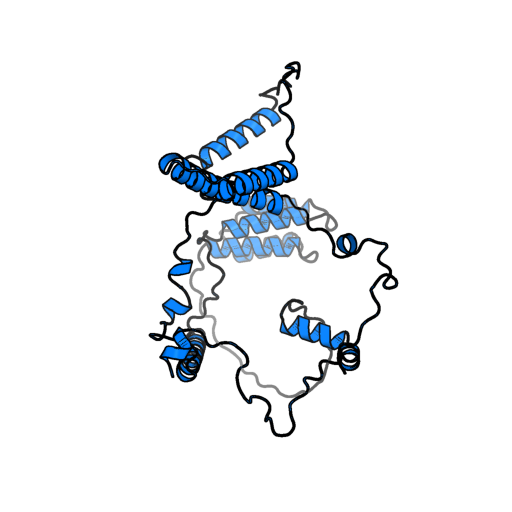.81 255 ALA A C 1
ATOM 1948 O O . ALA A 1 255 ? -34.489 13.819 23.004 1.00 81.81 255 ALA A O 1
ATOM 1949 N N . ALA A 1 256 ? -36.197 15.206 22.545 1.00 84.12 256 ALA A N 1
ATOM 1950 C CA . ALA A 1 256 ? -36.034 15.124 21.093 1.00 84.12 256 ALA A CA 1
ATOM 1951 C C . ALA A 1 256 ? -34.772 15.877 20.646 1.00 84.12 256 ALA A C 1
ATOM 1953 O O . ALA A 1 256 ? -33.967 15.361 19.876 1.00 84.12 256 ALA A O 1
ATOM 1954 N N . VAL A 1 257 ? -34.542 17.062 21.217 1.00 84.06 257 VAL A N 1
ATOM 1955 C CA . VAL A 1 257 ? -33.342 17.866 20.933 1.00 84.06 257 VAL A CA 1
ATOM 1956 C C . VAL A 1 257 ? -32.078 17.189 21.483 1.00 84.06 257 VAL A C 1
ATOM 1958 O O . VAL A 1 257 ? -31.005 17.310 20.896 1.00 84.06 257 VAL A O 1
ATOM 1961 N N . ALA A 1 258 ? -32.188 16.445 22.587 1.00 83.62 258 ALA A N 1
ATOM 1962 C CA . ALA A 1 258 ? -31.084 15.661 23.134 1.00 83.62 258 ALA A CA 1
ATOM 1963 C C . ALA A 1 258 ? -30.692 14.489 22.216 1.00 83.62 258 ALA A C 1
ATOM 1965 O O . ALA A 1 258 ? -29.503 14.222 22.044 1.00 83.62 258 ALA A O 1
ATOM 1966 N N . GLU A 1 259 ? -31.664 13.811 21.600 1.00 87.06 259 GLU A N 1
ATOM 1967 C CA . GLU A 1 259 ? -31.403 12.745 20.625 1.00 87.06 259 GLU A CA 1
ATOM 1968 C C . GLU A 1 259 ? -30.728 13.294 19.358 1.00 87.06 259 GLU A C 1
ATOM 1970 O O . GLU A 1 259 ? -29.702 12.760 18.926 1.00 87.06 259 GLU A O 1
ATOM 1975 N N . ASP A 1 260 ? -31.214 14.424 18.838 1.00 87.75 260 ASP A N 1
ATOM 1976 C CA . ASP A 1 260 ? -30.596 15.120 17.703 1.00 87.75 260 ASP A CA 1
ATOM 1977 C C . ASP A 1 260 ? -29.168 15.595 18.025 1.00 87.75 260 ASP A C 1
ATOM 1979 O O . ASP A 1 260 ? -28.264 15.483 17.192 1.00 87.75 260 ASP A O 1
ATOM 1983 N N . ALA A 1 261 ? -28.921 16.073 19.249 1.00 85.50 261 ALA A N 1
ATOM 1984 C CA . ALA A 1 261 ? -27.589 16.474 19.696 1.00 85.50 261 ALA A CA 1
ATOM 1985 C C . ALA A 1 261 ? -26.622 15.284 19.793 1.00 85.50 261 ALA A C 1
ATOM 1987 O O . ALA A 1 261 ? -25.461 15.399 19.394 1.00 85.50 261 ALA A O 1
ATOM 1988 N N . LEU A 1 262 ? -27.083 14.123 20.271 1.00 86.50 262 LEU A N 1
ATOM 1989 C CA . LEU A 1 262 ? -26.282 12.896 20.276 1.00 86.50 262 LEU A CA 1
ATOM 1990 C C . LEU A 1 262 ? -25.976 12.418 18.853 1.00 86.50 262 LEU A C 1
ATOM 1992 O O . LEU A 1 262 ? -24.845 12.009 18.577 1.00 86.50 262 LEU A O 1
ATOM 1996 N N . HIS A 1 263 ? -26.951 12.509 17.946 1.00 90.56 263 HIS A N 1
ATOM 1997 C CA . HIS A 1 263 ? -26.744 12.193 16.537 1.00 90.56 263 HIS A CA 1
ATOM 1998 C C . HIS A 1 263 ? -25.708 13.126 15.898 1.00 90.56 263 HIS A C 1
ATOM 2000 O O . HIS A 1 263 ? -24.788 12.661 15.223 1.00 90.56 263 HIS A O 1
ATOM 2006 N N . LEU A 1 264 ? -25.799 14.432 16.166 1.00 87.94 264 LEU A N 1
ATOM 2007 C CA . LEU A 1 264 ? -24.831 15.420 15.701 1.00 87.94 264 LEU A CA 1
ATOM 2008 C C . LEU A 1 264 ? -23.422 15.123 16.235 1.00 87.94 264 LEU A C 1
ATOM 2010 O O . LEU A 1 264 ? -22.473 15.112 15.455 1.00 87.94 264 LEU A O 1
ATOM 2014 N N . ILE A 1 265 ? -23.277 14.806 17.525 1.00 89.38 265 ILE A N 1
ATOM 2015 C CA . ILE A 1 265 ? -21.987 14.417 18.120 1.00 89.38 265 ILE A CA 1
ATOM 2016 C C . ILE A 1 265 ? -21.394 13.192 17.408 1.00 89.38 265 ILE A C 1
ATOM 2018 O O . ILE A 1 265 ? -20.195 13.177 17.118 1.00 89.38 265 ILE A O 1
ATOM 2022 N N . ASP A 1 266 ? -22.202 12.173 17.102 1.00 90.69 266 ASP A N 1
ATOM 2023 C CA . ASP A 1 266 ? -21.730 10.985 16.381 1.00 90.69 266 ASP A CA 1
ATOM 2024 C C . ASP A 1 266 ? -21.230 11.337 14.971 1.00 90.69 266 ASP A C 1
ATOM 2026 O O . ASP A 1 266 ? -20.116 10.960 14.591 1.00 90.69 266 ASP A O 1
ATOM 2030 N N . GLN A 1 267 ? -21.993 12.140 14.223 1.00 91.94 267 GLN A N 1
ATOM 2031 C CA . GLN A 1 267 ? -21.579 12.615 12.898 1.00 91.94 267 GLN A CA 1
ATOM 2032 C C . GLN A 1 267 ? -20.291 13.441 12.965 1.00 91.94 267 GLN A C 1
ATOM 2034 O O . GLN A 1 267 ? -19.373 13.242 12.166 1.00 91.94 267 GLN A O 1
ATOM 2039 N N . MET A 1 268 ? -20.168 14.316 13.961 1.00 89.75 268 MET A N 1
ATOM 2040 C CA . MET A 1 268 ? -18.980 15.141 14.158 1.00 89.75 268 MET A CA 1
ATOM 2041 C C . MET A 1 268 ? -17.744 14.319 14.514 1.00 89.75 268 MET A C 1
ATOM 2043 O O . MET A 1 268 ? -16.655 14.612 14.021 1.00 89.75 268 MET A O 1
ATOM 2047 N N . ARG A 1 269 ? -17.887 13.254 15.311 1.00 90.94 269 ARG A N 1
ATOM 2048 C CA . ARG A 1 269 ? -16.785 12.327 15.612 1.00 90.94 269 ARG A CA 1
ATOM 2049 C C . ARG A 1 269 ? -16.305 11.592 14.367 1.00 90.94 269 ARG A C 1
ATOM 2051 O O . ARG A 1 269 ? -15.094 11.485 14.166 1.00 90.94 269 ARG A O 1
ATOM 2058 N N . ARG A 1 270 ? -17.232 11.123 13.525 1.00 92.56 270 ARG A N 1
ATOM 2059 C CA . ARG A 1 270 ? -16.907 10.471 12.245 1.00 92.56 270 ARG A CA 1
ATOM 2060 C C . ARG A 1 270 ? -16.183 11.432 11.310 1.00 92.56 270 ARG A C 1
ATOM 2062 O O . ARG A 1 270 ? -15.114 11.099 10.802 1.00 92.56 270 ARG A O 1
ATOM 2069 N N . PHE A 1 271 ? -16.722 12.638 11.145 1.00 91.62 271 PHE A N 1
ATOM 2070 C CA . PHE A 1 271 ? -16.121 13.666 10.303 1.00 91.62 271 PHE A CA 1
ATOM 2071 C C . PHE A 1 271 ? -14.739 14.088 10.818 1.00 91.62 271 PHE A C 1
ATOM 2073 O O . PHE A 1 271 ? -13.781 14.120 10.051 1.00 91.62 271 PHE A O 1
ATOM 2080 N N . ARG A 1 272 ? -14.574 14.288 12.133 1.00 91.56 272 ARG A N 1
ATOM 2081 C CA . ARG A 1 272 ? -13.261 14.544 12.744 1.00 91.56 272 ARG A CA 1
ATOM 2082 C C . ARG A 1 272 ? -12.266 13.427 12.437 1.00 91.56 272 ARG A C 1
ATOM 2084 O O . ARG A 1 272 ? -11.116 13.720 12.136 1.00 91.56 272 ARG A O 1
ATOM 2091 N N . GLY A 1 273 ? -12.693 12.164 12.492 1.00 90.00 273 GLY A N 1
ATOM 2092 C CA . GLY A 1 273 ? -11.852 11.025 12.120 1.00 90.00 273 GLY A CA 1
ATOM 2093 C C . GLY A 1 273 ? -11.373 11.090 10.666 1.00 90.00 273 GLY A C 1
ATOM 2094 O O . GLY A 1 273 ? -10.206 10.824 10.391 1.00 90.00 273 GLY A O 1
ATOM 2095 N N . GLN A 1 274 ? -12.241 11.504 9.741 1.00 91.12 274 GLN A N 1
ATOM 2096 C CA . GLN A 1 274 ? -11.879 11.697 8.332 1.00 91.12 274 GLN A CA 1
ATOM 2097 C C . GLN A 1 274 ? -10.901 12.861 8.143 1.00 91.12 274 GLN A C 1
ATOM 2099 O O . GLN A 1 274 ? -9.895 12.707 7.455 1.00 91.12 274 GLN A O 1
ATOM 2104 N N . VAL A 1 275 ? -11.154 14.000 8.793 1.00 88.69 275 VAL A N 1
ATOM 2105 C CA . VAL A 1 275 ? -10.268 15.173 8.740 1.00 88.69 275 VAL A CA 1
ATOM 2106 C C . VAL A 1 275 ? -8.901 14.857 9.352 1.00 88.69 275 VAL A C 1
ATOM 2108 O O . VAL A 1 275 ? -7.879 15.215 8.772 1.00 88.69 275 VAL A O 1
ATOM 2111 N N . GLN A 1 276 ? -8.857 14.128 10.472 1.00 87.75 276 GLN A N 1
ATOM 2112 C CA . GLN A 1 276 ? -7.603 13.683 11.083 1.00 87.75 276 GLN A CA 1
ATOM 2113 C C . GLN A 1 276 ? -6.838 12.747 10.146 1.00 87.75 276 GLN A C 1
ATOM 2115 O O . GLN A 1 276 ? -5.650 12.941 9.928 1.00 87.75 276 GLN A O 1
ATOM 2120 N N . LYS A 1 277 ? -7.526 11.790 9.513 1.00 88.94 277 LYS A N 1
ATOM 2121 C CA . LYS A 1 277 ? -6.912 10.901 8.519 1.00 88.94 277 LYS A CA 1
ATOM 2122 C C . LYS A 1 277 ? -6.312 11.686 7.348 1.00 88.94 277 LYS A C 1
ATOM 2124 O O . LYS A 1 277 ? -5.218 11.360 6.902 1.00 88.94 277 LYS A O 1
ATOM 2129 N N . LEU A 1 278 ? -6.999 12.720 6.860 1.00 87.31 278 LEU A N 1
ATOM 2130 C CA . LEU A 1 278 ? -6.474 13.602 5.812 1.00 87.31 278 LEU A CA 1
ATOM 2131 C C . LEU A 1 278 ? -5.243 14.380 6.287 1.00 87.31 278 LEU A C 1
ATOM 2133 O O . LEU A 1 278 ? -4.263 14.483 5.550 1.00 87.31 278 LEU A O 1
ATOM 2137 N N . GLN A 1 279 ? -5.269 14.890 7.520 1.00 85.88 279 GLN A N 1
ATOM 2138 C CA . GLN A 1 279 ? -4.119 15.561 8.118 1.00 85.88 279 GLN A CA 1
ATOM 2139 C C . GLN A 1 279 ? -2.922 14.615 8.235 1.00 85.88 279 GLN A C 1
ATOM 2141 O O . GLN A 1 279 ? -1.814 15.004 7.880 1.00 85.88 279 GLN A O 1
ATOM 2146 N N . ASP A 1 280 ? -3.135 13.381 8.686 1.00 83.94 280 ASP A N 1
ATOM 2147 C CA . ASP A 1 280 ? -2.077 12.391 8.879 1.00 83.94 280 ASP A CA 1
ATOM 2148 C C . ASP A 1 280 ? -1.475 11.945 7.538 1.00 83.94 280 ASP A C 1
ATOM 2150 O O . ASP A 1 280 ? -0.256 11.857 7.411 1.00 83.94 280 ASP A O 1
ATOM 2154 N N . VAL A 1 281 ? -2.304 11.743 6.505 1.00 83.25 281 VAL A N 1
ATOM 2155 C CA . VAL A 1 281 ? -1.836 11.409 5.145 1.00 83.25 281 VAL A CA 1
ATOM 2156 C C . VAL A 1 281 ? -1.025 12.552 4.531 1.00 83.25 281 VAL A C 1
ATOM 2158 O O . VAL A 1 281 ? -0.053 12.306 3.820 1.00 83.25 281 VAL A O 1
ATOM 2161 N N . ASN A 1 282 ? -1.399 13.802 4.809 1.00 77.12 282 ASN A N 1
ATOM 2162 C CA . ASN A 1 282 ? -0.692 14.980 4.304 1.00 77.12 282 ASN A CA 1
ATOM 2163 C C . ASN A 1 282 ? 0.456 15.436 5.232 1.00 77.12 282 ASN A C 1
ATOM 2165 O O . ASN A 1 282 ? 1.197 16.373 4.923 1.00 77.12 282 ASN A O 1
ATOM 2169 N N . SER A 1 283 ? 0.626 14.785 6.387 1.00 77.00 283 SER A N 1
ATOM 2170 C CA . SER A 1 283 ? 1.694 15.102 7.329 1.00 77.00 283 SER A CA 1
ATOM 2171 C C . SER A 1 283 ? 3.011 14.540 6.815 1.00 77.00 283 SER A C 1
ATOM 2173 O O . SER A 1 283 ? 3.215 13.333 6.712 1.00 77.00 283 SER A O 1
ATOM 2175 N N . LYS A 1 284 ? 3.952 15.434 6.511 1.00 76.06 284 LYS A N 1
ATOM 2176 C CA . LYS A 1 284 ? 5.320 15.041 6.170 1.00 76.06 284 LYS A CA 1
ATOM 2177 C C . LYS A 1 284 ? 6.012 14.527 7.429 1.00 76.06 284 LYS A C 1
ATOM 2179 O O . LYS A 1 284 ? 5.964 15.181 8.470 1.00 76.06 284 LYS A O 1
ATOM 2184 N N . GLN A 1 285 ? 6.676 13.377 7.321 1.00 69.62 285 GLN A N 1
ATOM 2185 C CA . GLN A 1 285 ? 7.483 12.813 8.398 1.00 69.62 285 GLN A CA 1
ATOM 2186 C C . GLN A 1 285 ? 8.524 13.845 8.855 1.00 69.62 285 GLN A C 1
ATOM 2188 O O . GLN A 1 285 ? 9.429 14.206 8.102 1.00 69.62 285 GLN A O 1
ATOM 2193 N N . SER A 1 286 ? 8.395 14.332 10.088 1.00 71.69 286 SER A N 1
ATOM 2194 C CA . SER A 1 286 ? 9.415 15.174 10.701 1.00 71.69 286 SER A CA 1
ATOM 2195 C C . SER A 1 286 ? 10.568 14.288 11.168 1.00 71.69 286 SER A C 1
ATOM 2197 O O . SER A 1 286 ? 10.376 13.193 11.701 1.00 71.69 286 SER A O 1
ATOM 2199 N N . SER A 1 287 ? 11.801 14.724 10.915 1.00 77.62 287 SER A N 1
ATOM 2200 C CA . SER A 1 287 ? 12.966 13.975 11.392 1.00 77.62 287 SER A CA 1
ATOM 2201 C C . SER A 1 287 ? 13.049 14.054 12.919 1.00 77.62 287 SER A C 1
ATOM 2203 O O . SER A 1 287 ? 12.672 15.060 13.520 1.00 77.62 287 SER A O 1
ATOM 2205 N N . ILE A 1 288 ? 13.606 13.025 13.563 1.00 72.44 288 ILE A N 1
ATOM 2206 C CA . ILE A 1 288 ? 13.836 13.032 15.017 1.00 72.44 288 ILE A CA 1
ATOM 2207 C C . ILE A 1 288 ? 14.667 14.254 15.458 1.00 72.44 288 ILE A C 1
ATOM 2209 O O . ILE A 1 288 ? 14.437 14.818 16.521 1.00 72.44 288 ILE A O 1
ATOM 2213 N N . LEU A 1 289 ? 15.569 14.728 14.592 1.00 73.31 289 LEU A N 1
ATOM 2214 C CA . LEU A 1 289 ? 16.371 15.934 14.810 1.00 73.31 289 LEU A CA 1
ATOM 2215 C C .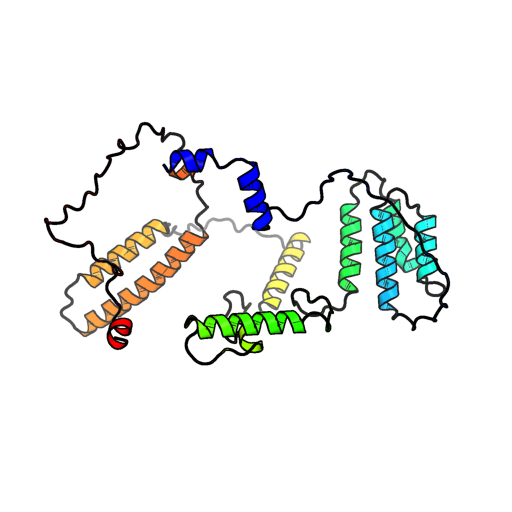 LEU A 1 289 ? 15.528 17.218 14.787 1.00 73.31 289 LEU A C 1
ATOM 2217 O O . LEU A 1 289 ? 15.840 18.170 15.493 1.00 73.31 289 LEU A O 1
ATOM 2221 N N . GLN A 1 290 ? 14.443 17.245 14.012 1.00 73.50 290 GLN A N 1
ATOM 2222 C CA . GLN A 1 290 ? 13.488 18.352 13.994 1.00 73.50 290 GLN A CA 1
ATOM 2223 C C . GLN A 1 290 ? 12.610 18.364 15.254 1.00 73.50 290 GLN A C 1
ATOM 2225 O O . GLN A 1 290 ? 12.258 19.440 15.725 1.00 73.50 290 GLN A O 1
ATOM 2230 N N . PHE A 1 291 ? 12.296 17.190 15.814 1.00 66.44 291 PHE A N 1
ATOM 2231 C CA . PHE A 1 291 ? 11.541 17.059 17.066 1.00 66.44 291 PHE A CA 1
ATOM 2232 C C . PHE A 1 291 ? 12.339 17.535 18.284 1.00 66.44 291 PHE A C 1
ATOM 2234 O O . PHE A 1 291 ? 11.817 18.269 19.116 1.00 66.44 291 PHE A O 1
ATOM 2241 N N . PHE A 1 292 ? 13.614 17.150 18.371 1.00 72.94 292 PHE A N 1
ATOM 2242 C CA . PHE A 1 292 ? 14.506 17.624 19.431 1.00 72.94 292 PHE A CA 1
ATOM 2243 C C . PHE A 1 292 ? 14.990 19.066 19.188 1.00 72.94 292 PHE A C 1
ATOM 2245 O O . PHE A 1 292 ? 15.394 19.758 20.114 1.00 72.94 292 PHE A O 1
ATOM 2252 N N . GLY A 1 293 ? 14.864 19.571 17.959 1.00 60.62 293 GLY A N 1
ATOM 2253 C CA . GLY A 1 293 ? 15.425 20.855 17.564 1.00 60.62 293 GLY A CA 1
ATOM 2254 C C . GLY A 1 293 ? 16.951 20.775 17.483 1.00 60.62 293 GLY A C 1
ATOM 2255 O O . GLY A 1 293 ? 17.613 20.085 18.254 1.00 60.62 293 GLY A O 1
ATOM 2256 N N . ALA A 1 294 ? 17.553 21.522 16.559 1.00 58.00 294 ALA A N 1
ATOM 2257 C CA . ALA A 1 294 ? 19.012 21.575 16.401 1.00 58.00 294 ALA A CA 1
ATOM 2258 C C . ALA A 1 294 ? 19.757 22.153 17.631 1.00 58.00 294 ALA A C 1
ATOM 2260 O O . ALA A 1 294 ? 20.979 22.274 17.605 1.00 58.00 294 ALA A O 1
ATOM 2261 N N . THR A 1 295 ? 19.032 22.532 18.687 1.00 55.53 295 THR A N 1
ATOM 2262 C CA . THR A 1 295 ? 19.543 23.242 19.862 1.00 55.53 295 THR A CA 1
ATOM 2263 C C . THR A 1 295 ? 19.209 22.576 21.193 1.00 55.53 295 THR A C 1
ATOM 2265 O O . THR A 1 295 ? 19.589 23.142 22.213 1.00 55.53 295 THR A O 1
ATOM 2268 N N . SER A 1 296 ? 18.550 21.408 21.245 1.00 52.09 296 SER A N 1
ATOM 2269 C CA . SER A 1 296 ? 18.443 20.677 22.516 1.00 52.09 296 SER A CA 1
ATOM 2270 C C . SER A 1 296 ? 19.787 20.016 22.838 1.00 52.09 296 SER A C 1
ATOM 2272 O O . SER A 1 296 ? 19.972 18.803 22.699 1.00 52.09 296 SER A O 1
ATOM 2274 N N . SER A 1 297 ? 20.762 20.833 23.233 1.00 56.03 297 SER A N 1
ATOM 2275 C CA . SER A 1 297 ? 21.922 20.361 23.977 1.00 56.03 297 SER A CA 1
ATOM 2276 C C . SER A 1 297 ? 21.406 19.553 25.161 1.00 56.03 297 SER A C 1
ATOM 2278 O O . SER A 1 297 ? 20.450 19.954 25.824 1.00 56.03 297 SER A O 1
ATOM 2280 N N . SER A 1 298 ? 22.051 18.427 25.470 1.00 56.34 298 SER A N 1
ATOM 2281 C CA . SER A 1 298 ? 21.677 17.575 26.609 1.00 56.34 298 SER A CA 1
ATOM 2282 C C . SER A 1 298 ? 21.804 18.268 27.979 1.00 56.34 298 SER A C 1
ATOM 2284 O O . SER A 1 298 ? 21.677 17.606 29.003 1.00 56.34 298 SER A O 1
ATOM 2286 N N . GLU A 1 299 ? 22.117 19.563 27.992 1.00 58.94 299 GLU A N 1
ATOM 2287 C CA . GLU A 1 299 ? 22.275 20.437 29.150 1.00 58.94 299 GLU A CA 1
ATOM 2288 C C . GLU A 1 299 ? 20.926 20.954 29.681 1.00 58.94 299 GLU A C 1
ATOM 2290 O O . GLU A 1 299 ? 20.830 21.220 30.874 1.00 58.94 299 GLU A O 1
ATOM 2295 N N . ASP A 1 300 ? 19.872 21.006 28.851 1.00 62.53 300 ASP A N 1
ATOM 2296 C CA . ASP A 1 300 ? 18.518 21.431 29.267 1.00 62.53 300 ASP A CA 1
ATOM 2297 C C . ASP A 1 300 ? 17.627 20.267 29.745 1.00 62.53 300 ASP A C 1
ATOM 2299 O O . ASP A 1 300 ? 16.452 20.452 30.076 1.00 62.53 300 ASP A O 1
ATOM 2303 N N . LEU A 1 301 ? 18.160 19.039 29.783 1.00 60.97 301 LEU A N 1
ATOM 2304 C CA . LEU A 1 301 ? 17.431 17.904 30.343 1.00 60.97 301 LEU A CA 1
ATOM 2305 C C . LEU A 1 301 ? 17.419 18.010 31.875 1.00 60.97 301 LEU A C 1
ATOM 2307 O O . LEU A 1 301 ? 18.478 18.201 32.476 1.00 60.97 301 LEU A O 1
ATOM 2311 N N . PRO A 1 302 ? 16.253 17.844 32.529 1.00 64.56 302 PRO A N 1
ATOM 2312 C CA . PRO A 1 302 ? 16.194 17.827 33.982 1.00 64.56 302 PRO A CA 1
ATOM 2313 C C . PRO A 1 302 ? 17.133 16.747 34.525 1.00 64.56 302 PRO A C 1
ATOM 2315 O O . PRO A 1 302 ? 17.176 15.622 34.019 1.00 64.56 302 PRO A O 1
ATOM 2318 N N . GLU A 1 303 ? 17.901 17.116 35.549 1.00 70.56 303 GLU A N 1
ATOM 2319 C CA . GLU A 1 303 ? 18.891 16.247 36.174 1.00 70.56 303 GLU A CA 1
ATOM 2320 C C . GLU A 1 303 ? 18.227 14.925 36.587 1.00 70.56 303 GLU A C 1
ATOM 2322 O O . GLU A 1 303 ? 17.157 14.915 37.202 1.00 70.56 303 GLU A O 1
ATOM 2327 N N . HIS A 1 304 ? 18.830 13.800 36.189 1.00 59.25 304 HIS A N 1
ATOM 2328 C CA . HIS A 1 304 ? 18.271 12.467 36.400 1.00 59.25 304 HIS A CA 1
ATOM 2329 C C . HIS A 1 304 ? 18.037 12.219 37.897 1.00 59.25 304 HIS A C 1
ATOM 2331 O O . HIS A 1 304 ? 18.957 11.862 38.638 1.00 59.25 304 HIS A O 1
ATOM 2337 N N . GLN A 1 305 ? 16.788 12.354 38.338 1.00 63.94 305 GLN A N 1
ATOM 2338 C CA . GLN A 1 305 ? 16.389 11.987 39.688 1.00 63.94 305 GLN A CA 1
ATOM 2339 C C . GLN A 1 305 ? 16.387 10.462 39.784 1.00 63.94 305 GLN A C 1
ATOM 2341 O O . GLN A 1 305 ? 15.588 9.775 39.149 1.00 63.94 305 GLN A O 1
ATOM 2346 N N . SER A 1 306 ? 17.313 9.907 40.565 1.00 54.28 306 SER A N 1
ATOM 2347 C CA . SER A 1 306 ? 17.247 8.502 40.943 1.00 54.28 306 SER A CA 1
ATOM 2348 C C . SER A 1 306 ? 16.043 8.312 41.862 1.00 54.28 306 SER A C 1
ATOM 2350 O O . SER A 1 306 ? 16.124 8.596 43.056 1.00 54.28 306 SER A O 1
ATOM 2352 N N . TYR A 1 307 ? 14.921 7.851 41.314 1.00 55.81 307 TYR A N 1
ATOM 2353 C CA . TYR A 1 307 ? 13.824 7.365 42.138 1.00 55.81 307 TYR A CA 1
ATOM 2354 C C . TYR A 1 307 ? 14.281 6.068 42.805 1.00 55.81 307 TYR A C 1
ATOM 2356 O O . TYR A 1 307 ? 14.412 5.028 42.157 1.00 55.81 307 TYR A O 1
ATOM 2364 N N . ASP A 1 308 ? 14.574 6.142 44.101 1.00 53.69 308 ASP A N 1
ATOM 2365 C CA . ASP A 1 308 ? 14.797 4.966 44.934 1.00 53.69 308 ASP A CA 1
ATOM 2366 C C . ASP A 1 308 ? 13.423 4.325 45.168 1.00 53.69 308 ASP A C 1
ATOM 2368 O O . ASP A 1 308 ? 12.728 4.628 46.133 1.00 53.69 308 ASP A O 1
ATOM 2372 N N . LEU A 1 309 ? 12.980 3.493 44.217 1.00 61.44 309 LEU A N 1
ATOM 2373 C CA . LEU A 1 309 ? 11.738 2.713 44.290 1.00 61.44 309 LEU A CA 1
ATOM 2374 C C . LEU A 1 309 ? 11.871 1.572 45.318 1.00 61.44 309 LEU A C 1
ATOM 2376 O O . LEU A 1 309 ? 11.568 0.412 45.029 1.00 61.44 309 LEU A O 1
ATOM 2380 N N . LYS A 1 310 ? 12.360 1.880 46.522 1.00 56.72 310 LYS A N 1
ATOM 2381 C CA . LYS A 1 310 ? 12.308 0.973 47.664 1.00 56.72 310 LYS A CA 1
ATOM 2382 C C . LYS A 1 310 ? 10.864 0.916 48.122 1.00 56.72 310 LYS A C 1
ATOM 2384 O O . LYS A 1 310 ? 10.343 1.833 48.743 1.00 56.72 310 LYS A O 1
ATOM 2389 N N . ILE A 1 311 ? 10.203 -0.163 47.735 1.00 61.62 311 ILE A N 1
ATOM 2390 C CA . ILE A 1 311 ? 8.919 -0.539 48.302 1.00 61.62 311 ILE A CA 1
ATOM 2391 C C . ILE A 1 311 ? 9.243 -1.059 49.704 1.00 61.62 311 ILE A C 1
ATOM 2393 O O . ILE A 1 311 ? 9.809 -2.146 49.835 1.00 61.62 311 ILE A O 1
ATOM 2397 N N . ASP A 1 312 ? 8.950 -0.269 50.734 1.00 58.62 312 ASP A N 1
ATOM 2398 C CA . ASP A 1 312 ? 9.098 -0.703 52.121 1.00 58.62 312 ASP A CA 1
ATOM 2399 C C . ASP A 1 312 ? 8.056 -1.796 52.400 1.00 58.62 312 ASP A C 1
ATOM 2401 O O . ASP A 1 312 ? 6.862 -1.535 52.548 1.00 58.62 312 ASP A O 1
ATOM 2405 N N . LEU A 1 313 ? 8.502 -3.052 52.397 1.00 59.81 313 LEU A N 1
ATOM 2406 C CA . LEU A 1 313 ? 7.692 -4.191 52.816 1.00 59.81 313 LEU A CA 1
ATOM 2407 C C . LEU A 1 313 ? 7.775 -4.298 54.342 1.00 59.81 313 LEU A C 1
ATOM 2409 O O . LEU A 1 313 ? 8.872 -4.402 54.891 1.00 59.81 313 LEU A O 1
ATOM 2413 N N . GLU A 1 314 ? 6.627 -4.278 55.024 1.00 64.19 314 GLU A N 1
ATOM 2414 C CA . GLU A 1 314 ? 6.559 -4.464 56.479 1.00 64.19 314 GLU A CA 1
ATOM 2415 C C . GLU A 1 314 ? 7.220 -5.788 56.910 1.00 64.19 314 GLU A C 1
ATOM 2417 O O . GLU A 1 314 ? 7.145 -6.807 56.215 1.00 64.19 314 GLU A O 1
ATOM 2422 N N . GLU A 1 315 ? 7.883 -5.773 58.070 1.00 54.41 315 GLU A N 1
ATOM 2423 C CA . GLU A 1 315 ? 8.678 -6.886 58.598 1.00 54.41 315 GLU A CA 1
ATOM 2424 C C . GLU A 1 315 ? 7.803 -8.136 58.821 1.00 54.41 315 GLU A C 1
ATOM 2426 O O . GLU A 1 315 ? 7.038 -8.235 59.777 1.00 54.41 315 GLU A O 1
ATOM 2431 N N . GLY A 1 316 ? 7.894 -9.090 57.886 1.00 60.44 316 GLY A N 1
ATOM 2432 C CA . GLY A 1 316 ? 7.090 -10.319 57.854 1.00 60.44 316 GLY A CA 1
ATOM 2433 C C . GLY A 1 316 ? 6.252 -10.507 56.583 1.00 60.44 316 GLY A C 1
ATOM 2434 O O . GLY A 1 316 ? 5.767 -11.615 56.335 1.00 60.44 316 GLY A O 1
ATOM 2435 N N . ALA A 1 317 ? 6.120 -9.482 55.736 1.00 55.84 317 ALA A N 1
ATOM 2436 C CA . ALA A 1 317 ? 5.440 -9.588 54.451 1.00 55.84 317 ALA A CA 1
ATOM 2437 C C . ALA A 1 317 ? 6.336 -10.286 53.413 1.00 55.84 317 ALA A C 1
ATOM 2439 O O . ALA A 1 317 ? 7.399 -9.795 53.031 1.00 55.84 317 ALA A O 1
ATOM 2440 N N . LYS A 1 318 ? 5.900 -11.452 52.922 1.00 58.81 318 LYS A N 1
ATOM 2441 C CA . LYS A 1 318 ? 6.512 -12.065 51.737 1.00 58.81 318 LYS A CA 1
ATOM 2442 C C . LYS A 1 318 ? 6.095 -11.248 50.509 1.00 58.81 318 LYS A C 1
ATOM 2444 O O . LYS A 1 318 ? 4.898 -10.990 50.370 1.00 58.81 318 LYS A O 1
ATOM 2449 N N . PRO A 1 319 ? 7.025 -10.882 49.606 1.00 58.50 319 PRO A N 1
ATOM 2450 C CA . PRO A 1 319 ? 6.657 -10.294 48.324 1.00 58.50 319 PRO A CA 1
ATOM 2451 C C . PRO A 1 319 ? 5.617 -11.196 47.647 1.00 58.50 319 PRO A C 1
ATOM 2453 O O . PRO A 1 319 ? 5.784 -12.422 47.700 1.00 58.50 319 PRO A O 1
ATOM 2456 N N . PRO A 1 320 ? 4.550 -10.649 47.040 1.00 57.47 320 PRO A N 1
ATOM 2457 C CA . PRO A 1 320 ? 3.568 -11.470 46.353 1.00 57.47 320 PRO A CA 1
ATOM 2458 C C . PRO A 1 320 ? 4.272 -12.250 45.239 1.00 57.47 320 PRO A C 1
ATOM 2460 O O . PRO A 1 320 ? 4.684 -11.698 44.221 1.00 57.47 320 PRO A O 1
ATOM 2463 N N . LEU A 1 321 ? 4.437 -13.557 45.444 1.00 50.78 321 LEU A N 1
ATOM 2464 C CA . LEU A 1 321 ? 4.860 -14.486 44.404 1.00 50.78 321 LEU A CA 1
ATOM 2465 C C . LEU A 1 321 ? 3.633 -14.766 43.535 1.00 50.78 321 LEU A C 1
ATOM 2467 O O . LEU A 1 321 ? 2.922 -15.747 43.734 1.00 50.78 321 LEU A O 1
ATOM 2471 N N . GLY A 1 322 ? 3.342 -13.850 42.614 1.00 59.25 322 GLY A N 1
ATOM 2472 C CA . GLY A 1 322 ? 2.169 -13.928 41.753 1.00 59.25 322 GLY A CA 1
ATOM 2473 C C . GLY A 1 322 ? 2.100 -12.797 40.733 1.00 59.25 322 GLY A C 1
ATOM 2474 O O . GLY A 1 322 ? 2.771 -11.775 40.862 1.00 59.25 322 GLY A O 1
ATOM 2475 N N . ARG A 1 323 ? 1.299 -13.008 39.685 1.00 51.50 323 ARG A N 1
ATOM 2476 C CA . ARG A 1 323 ? 1.042 -12.024 38.625 1.00 51.50 323 ARG A CA 1
ATOM 2477 C C . ARG A 1 323 ? 0.422 -10.764 39.240 1.00 51.50 323 ARG A C 1
ATOM 2479 O O . ARG A 1 323 ? -0.582 -10.852 39.933 1.00 51.50 323 ARG A O 1
ATOM 2486 N N . ILE A 1 324 ? 1.029 -9.610 38.973 1.00 57.34 324 ILE A N 1
ATOM 2487 C CA . ILE A 1 324 ? 0.664 -8.298 39.548 1.00 57.34 324 ILE A CA 1
ATOM 2488 C C . ILE A 1 324 ? -0.440 -7.600 38.727 1.00 57.34 324 ILE A C 1
ATOM 2490 O O . ILE A 1 324 ? -0.751 -6.435 38.946 1.00 57.34 324 ILE A O 1
ATOM 2494 N N . TYR A 1 325 ? -1.023 -8.284 37.744 1.00 61.81 325 TYR A N 1
ATOM 2495 C CA . TYR A 1 325 ? -2.141 -7.753 36.974 1.00 61.81 325 TYR A CA 1
ATOM 2496 C C . TYR A 1 325 ? -3.459 -8.279 37.528 1.00 61.81 325 TYR A C 1
ATOM 2498 O O . TYR A 1 325 ? -3.588 -9.457 37.862 1.00 61.81 325 TYR A O 1
ATOM 2506 N N . LEU A 1 326 ? -4.431 -7.370 37.609 1.00 64.00 326 LEU A N 1
ATOM 2507 C CA . LEU A 1 326 ? -5.822 -7.688 37.894 1.00 64.00 326 LEU A CA 1
ATOM 2508 C C . LEU A 1 326 ? -6.295 -8.706 36.851 1.00 64.00 326 LEU A C 1
ATOM 2510 O O . LEU A 1 326 ? -6.229 -8.437 35.651 1.00 64.00 326 LEU A O 1
ATOM 2514 N N . LEU A 1 327 ? -6.715 -9.883 37.314 1.00 68.12 327 LEU A N 1
ATOM 2515 C CA . LEU A 1 327 ? -7.255 -10.923 36.444 1.00 68.12 327 LEU A CA 1
ATOM 2516 C C . LEU A 1 327 ? -8.521 -10.403 35.765 1.00 68.12 327 LEU A C 1
ATOM 2518 O O . LEU A 1 327 ? -9.364 -9.756 36.393 1.00 68.12 327 LEU A O 1
ATOM 2522 N N . SER A 1 328 ? -8.649 -10.687 34.475 1.00 72.31 328 SER A N 1
ATOM 2523 C CA . SER A 1 328 ? -9.864 -10.364 33.737 1.00 72.31 328 SER A CA 1
ATOM 2524 C C . SER A 1 328 ? -11.045 -11.221 34.231 1.00 72.31 328 SER A C 1
ATOM 2526 O O . SER A 1 328 ? -10.832 -12.316 34.756 1.00 72.31 328 SER A O 1
ATOM 2528 N N . PRO A 1 329 ? -12.305 -10.792 34.026 1.00 67.50 329 PRO A N 1
ATOM 2529 C CA . PRO A 1 329 ? -13.479 -11.576 34.427 1.00 67.50 329 PRO A CA 1
ATOM 2530 C C . PRO A 1 329 ? -13.478 -13.013 33.878 1.00 67.50 329 PRO A C 1
ATOM 2532 O O . PRO A 1 329 ? -13.862 -13.943 34.578 1.00 67.50 329 PRO A O 1
ATOM 2535 N N . LYS A 1 330 ? -12.951 -13.211 32.661 1.00 68.00 330 LYS A N 1
ATOM 2536 C CA . LYS A 1 330 ? -12.816 -14.534 32.028 1.00 68.00 330 LYS A CA 1
ATOM 2537 C C . LYS A 1 330 ? -11.791 -15.439 32.716 1.00 68.00 330 LYS A C 1
ATOM 2539 O O . LYS A 1 330 ? -11.922 -16.655 32.667 1.00 68.00 330 LYS A O 1
ATOM 2544 N N . GLU A 1 331 ? -10.759 -14.866 33.329 1.00 69.75 331 GLU A N 1
ATOM 2545 C CA . GLU A 1 331 ? -9.753 -15.629 34.076 1.00 69.75 331 GLU A CA 1
ATOM 2546 C C . GLU A 1 331 ? -10.234 -15.977 35.490 1.00 69.75 331 GLU A C 1
ATOM 2548 O O . GLU A 1 331 ? -9.808 -16.989 36.036 1.00 69.75 331 GLU A O 1
ATOM 2553 N N . LEU A 1 332 ? -11.145 -15.179 36.062 1.00 75.69 332 LEU A N 1
ATOM 2554 C CA . LEU A 1 332 ? -11.812 -15.485 37.332 1.00 75.69 332 LEU A CA 1
ATOM 2555 C C . LEU A 1 332 ? -12.810 -16.640 37.209 1.00 75.69 332 LEU A C 1
ATOM 2557 O O . LEU A 1 332 ? -12.918 -17.433 38.133 1.00 75.69 332 LEU A O 1
ATOM 2561 N N . GLU A 1 333 ? -13.504 -16.765 36.076 1.00 72.75 333 GLU A N 1
ATOM 2562 C CA . GLU A 1 333 ? -14.409 -17.897 35.814 1.00 72.75 333 GLU A CA 1
ATOM 2563 C C . GLU A 1 333 ? -13.675 -19.232 35.596 1.00 72.75 333 GLU A C 1
ATOM 2565 O O . GLU A 1 333 ? -14.291 -20.293 35.666 1.00 72.75 333 GLU A O 1
ATOM 2570 N N . ALA A 1 334 ? -12.369 -19.192 35.316 1.00 70.06 334 ALA A N 1
ATOM 2571 C CA . ALA A 1 334 ? -11.549 -20.370 35.035 1.00 70.06 334 ALA A CA 1
ATOM 2572 C C . ALA A 1 334 ? -10.801 -20.929 36.267 1.00 70.06 334 ALA A C 1
ATOM 2574 O O . ALA A 1 334 ? -10.040 -21.891 36.119 1.00 70.06 334 ALA A O 1
ATOM 2575 N N . LEU A 1 335 ? -10.988 -20.327 37.449 1.00 65.75 335 LEU A N 1
ATOM 2576 C CA . LEU A 1 335 ? -10.426 -20.747 38.742 1.00 65.75 335 LEU A CA 1
ATOM 2577 C C . LEU A 1 335 ? -11.495 -21.405 39.620 1.00 65.75 335 LEU A C 1
ATOM 2579 O O . LEU A 1 335 ? -11.136 -22.394 40.299 1.00 65.75 335 LEU A O 1
#

Organism: NCBI:txid2804962

Radius of gyration: 35.43 Å; chains: 1; bounding box: 79×82×99 Å

Sequence (335 aa):
MCKAAWTAVTQETIANCWRHSGILGNTPVASSAISTSLSSSLPSSSTFTPAAPATPASHMIEGWKILQTFVVTTSMTLPQAEDALKEVFGAQYKDEVWRSMLSKITSQEPDSDRGPILAEIETHLQSLHPSSTVETGMPSSSAEISPVETELMDAVSLLKKRNRIFGPLPTLEELVNPAEEKDIGESAYQFGENAEEKIVKQVRYEEAVKRGEIVEIEEDEEDEEESSPDVSLSELLKNLKLVEEQCGTGCIEDAAVAEDALHLIDQMRRFRGQVQKLQDVNSKQSSILQFFGATSSSEDLPEHQSYDLKIDLEEGAKPPLGRIYLLSPKELEAL

Foldseek 3Di:
DVVVVVVPDDPVNVVVVCVVVCVPPDDDDDDDDDDDDDDDDDDDDDDDDPDDDDDPLVLQLVLLVLLLCVLVDPPQDLVNSVVSNCVSQPVNDDCVVCVVLSVVSVVDDNPDPCPVSNVVSVVSSVVSPDDDPDDDDDDPDPPPVVVVLVVVVVVLVVCVVVVNDPDDRDDSCCVVPPVVVVCPDPPPPPCDPCNVVVVVVVVVVVVCVVVVVDDPPPPPPPDPPVPDPPQPLVNVLVVLVVLLCVLVPDPDVDPVVNVVSVVVNVVSVVVSVVSVVVCVVPDDDDDPCVVCDVPVDVPPDPDDDPPPPPPDDPDPDDDPPDDPDDDDPVVVVVD

pLDDT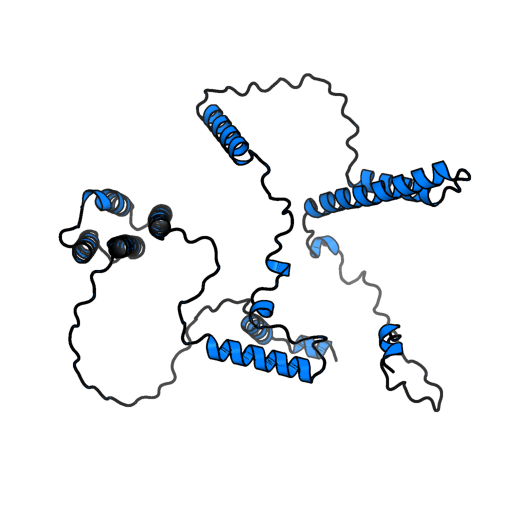: mean 71.54, std 17.83, range [27.0, 94.31]

Secondary structure (DSSP, 8-state):
-HHHHHHT--HHHHHHHHHHTT-S-------------------------------HHHHHHHHHHHHHHHHH-TT--HHHHHHHHHHHHGGG--HHHHHHHHHHHHTS-TTS--HHHHHHHHHHHHHHS-------PPP--TTTHHHHHHHHHHHHHHHHHTT-S-SSPPPHHHHHS-HHHH-----TT---TTHHHHHHHHHHHHHHHHTTSS------------------HHHHHHHHHHHHHHHHHS----HHHHHHHHHHHHHHHHHHHHHHHHHHHH-----HHHHH-TT--TTSSPP-----------TTPPP--S--SPPPHHHHTT-